Protein AF-0000000080245280 (afdb_homodimer)

Radius of gyration: 37.62 Å; Cα contacts (8 Å, |Δi|>4): 264; chains: 2; bounding box: 140×135×50 Å

pLDDT: mean 71.33, std 26.13, range [21.31, 98.56]

Foldseek 3Di:
DPPPPPPPPDPVVVVVVVVVCVVVCNVVVVVVLVVVVVVCVVVVVVPPCLAPPVLVVLCVDPVSLLVLLLVLQVCVLVVVPVVNVVSCVHSVHDHHDVVVSCVVVVHDPDSDRPVVRVVVVVVVVVPPPPPPPPPPPPVPPPPPPDPPDDPDDDPDDDDDD/DPPPCPPPPDPVVVVVVVVVCVVVCNVVVVVLQVVLVVLVVCLVPVPDQLEDPVLVVLCVDPVSLLVLLLVLQVCVLVVVPSVNSSSCSSSVHDHHPVVVSCVVVVHDPDSDRPVVRVVVVVVVVPPDPPPPPPPPPPVPPPPPPPDDDDPDDDPDDDPDD

InterPro domains:
  IPR018993 FGFR1 oncogene partner (FOP), N-terminal dimerisation domain [PF09398] (49-120)

Solvent-accessible surface area (backbone atoms only — not comparable to full-atom values): 19359 Å² total; per-residue (Å²): 130,84,71,68,78,69,69,85,57,52,62,68,56,47,49,53,47,50,51,47,35,49,72,69,43,48,51,61,50,50,48,53,49,47,53,51,47,51,53,33,41,72,69,62,42,73,74,54,68,44,51,45,70,52,44,54,59,34,57,71,35,72,64,38,38,49,43,53,39,43,49,52,49,37,31,59,68,39,62,37,58,69,27,43,56,22,36,39,39,52,66,64,61,73,84,71,57,62,70,58,52,20,60,70,66,73,52,69,92,63,92,60,40,65,55,50,52,52,49,49,51,55,52,54,67,68,50,62,76,73,68,74,71,74,73,75,77,75,77,73,81,74,75,77,72,79,74,72,76,81,83,72,71,88,76,81,78,77,89,82,136,130,85,67,76,71,69,70,84,58,52,67,67,57,48,51,51,48,51,50,41,32,50,72,49,35,39,51,38,33,50,48,20,43,49,52,32,50,51,49,56,62,44,47,78,36,84,83,46,78,48,68,48,72,56,44,52,57,34,57,71,35,71,65,38,38,49,43,53,39,43,49,51,49,38,31,59,68,34,60,38,59,52,29,42,57,31,34,39,63,36,67,64,60,73,84,70,58,62,70,60,52,20,59,68,66,73,52,69,92,62,92,59,40,64,55,50,52,53,49,50,52,54,52,55,66,66,51,63,77,72,69,76,72,76,73,76,75,75,79,74,80,74,77,78,76,76,82,76,82,79,84,68,83,80,80,78,74,92,64,72,130

Nearest PDB structures (foldseek):
  2d68-assembly1_A  TM=8.921E-01  e=6.694E-03  Homo sapiens
  2d68-assembly1_B  TM=8.998E-01  e=1.555E-02  Homo sapiens
  1uuj-assembly2_D  TM=5.260E-01  e=2.933E+00  Mus musculus
  2d68-assembly1_A  TM=8.956E-01  e=1.746E-02  Homo sapiens
  2d68-assembly1_B  TM=9.041E-01  e=3.069E-02  Homo sapiens

Secondary structure (DSSP, 8-state):
----------HHHHHHHHHHHHHTTHHHHHHHHHHHHHHHHHTT-----SS-HHHHHHHTSHHHHHHHHHHHHHHHHTT-HHHHHHHHHHH-PPPP-HHHHHHHTT---SSS-HHHHHHHHHHHHSS----------------------------------/----------HHHHHHHHHHHHHHTHHHHHHHHHHHHHHHHHHTSTT---S-HHHHHHHTSHHHHHHHHHHHHHHHHTT-HHHHHHHHHHHTPPPP-HHHHHHHTT---SSS-HHHHHHHHHHHHSS----------------------------------

Structure (mmCIF, N/CA/C/O backbone):
data_AF-0000000080245280-model_v1
#
loop_
_entity.id
_entity.type
_entity.pdbx_description
1 polymer 'FGFR1 oncogene partner (FOP) N-terminal dimerisation domain-containing protein'
#
loop_
_atom_site.group_PDB
_atom_site.id
_atom_site.type_symbol
_atom_site.label_atom_id
_atom_site.label_alt_id
_atom_site.label_comp_id
_atom_site.label_asym_id
_atom_site.label_entity_id
_atom_site.label_seq_id
_atom_site.pdbx_PDB_ins_code
_atom_site.Cartn_x
_atom_site.Cartn_y
_atom_site.Cartn_z
_atom_site.occupancy
_atom_site.B_iso_or_equiv
_atom_site.auth_seq_id
_atom_site.auth_comp_id
_atom_site.auth_asym_id
_atom_site.auth_atom_id
_atom_site.pdbx_PDB_model_num
ATOM 1 N N . MET A 1 1 ? 9.836 -32.375 8.203 1 24.14 1 MET A N 1
ATOM 2 C CA . MET A 1 1 ? 8.469 -32.594 7.734 1 24.14 1 MET A CA 1
ATOM 3 C C . MET A 1 1 ? 7.781 -31.25 7.473 1 24.14 1 MET A C 1
ATOM 5 O O . MET A 1 1 ? 7.309 -30.594 8.406 1 24.14 1 MET A O 1
ATOM 9 N N . SER A 1 2 ? 8.422 -30.344 6.762 1 31.03 2 SER A N 1
ATOM 10 C CA . SER A 1 2 ? 7.98 -29.031 6.328 1 31.03 2 SER A CA 1
ATOM 11 C C . SER A 1 2 ? 6.539 -29.062 5.832 1 31.03 2 SER A C 1
ATOM 13 O O . SER A 1 2 ? 6.262 -29.578 4.746 1 31.03 2 SER A O 1
ATOM 15 N N . GLU A 1 3 ? 5.648 -29.438 6.656 1 31.77 3 GLU A N 1
ATOM 16 C CA . GLU A 1 3 ? 4.195 -29.453 6.512 1 31.77 3 GLU A CA 1
ATOM 17 C C . GLU A 1 3 ? 3.697 -28.203 5.789 1 31.77 3 GLU A C 1
ATOM 19 O O . GLU A 1 3 ? 3.891 -27.094 6.266 1 31.77 3 GLU A O 1
ATOM 24 N N . SER A 1 4 ? 3.971 -28.078 4.5 1 35.12 4 SER A N 1
ATOM 25 C CA . SER A 1 4 ? 3.338 -27.125 3.582 1 35.12 4 SER A CA 1
ATOM 26 C C . SER A 1 4 ? 1.928 -26.781 4.043 1 35.12 4 SER A C 1
ATOM 28 O O . SER A 1 4 ? 1.08 -27.656 4.203 1 35.12 4 SER A O 1
ATOM 30 N N . LYS A 1 5 ? 1.74 -26.062 5.027 1 36.38 5 LYS A N 1
ATOM 31 C CA . LYS A 1 5 ? 0.389 -25.641 5.398 1 36.38 5 LYS A CA 1
ATOM 32 C C . LYS A 1 5 ? -0.551 -25.703 4.199 1 36.38 5 LYS A C 1
ATOM 34 O O . LYS A 1 5 ? -0.517 -24.828 3.334 1 36.38 5 LYS A O 1
ATOM 39 N N . GLU A 1 6 ? -0.768 -26.766 3.496 1 41.75 6 GLU A N 1
ATOM 40 C CA . GLU A 1 6 ? -1.915 -27.109 2.664 1 41.75 6 GLU A CA 1
ATOM 41 C C . GLU A 1 6 ? -3.162 -26.344 3.094 1 41.75 6 GLU A C 1
ATOM 43 O O . GLU A 1 6 ? -3.73 -26.625 4.152 1 41.75 6 GLU A O 1
ATOM 48 N N . SER A 1 7 ? -3.068 -25.062 3.045 1 47.94 7 SER A N 1
ATOM 49 C CA . SER A 1 7 ? -4.242 -24.266 3.367 1 47.94 7 SER A CA 1
ATOM 50 C C . SER A 1 7 ? -5.531 -25.016 3.062 1 47.94 7 SER A C 1
ATOM 52 O O . SER A 1 7 ? -5.617 -25.719 2.059 1 47.94 7 SER A O 1
ATOM 54 N N . GLN A 1 8 ? -6.164 -25.625 4.059 1 56.09 8 GLN A N 1
ATOM 55 C CA . GLN A 1 8 ? -7.512 -26.141 4.238 1 56.09 8 GLN A CA 1
ATOM 56 C C . GLN A 1 8 ? -8.516 -25.406 3.355 1 56.09 8 GLN A C 1
ATOM 58 O O . GLN A 1 8 ? -9.523 -24.906 3.846 1 56.09 8 GLN A O 1
ATOM 63 N N . VAL A 1 9 ? -7.953 -24.922 2.336 1 59.81 9 VAL A N 1
ATOM 64 C CA . VAL A 1 9 ? -8.906 -24.281 1.433 1 59.81 9 VAL A CA 1
ATOM 65 C C . VAL A 1 9 ? -9.805 -25.344 0.804 1 59.81 9 VAL A C 1
ATOM 67 O O . VAL A 1 9 ? -9.359 -26.453 0.5 1 59.81 9 VAL A O 1
ATOM 70 N N . ASP A 1 10 ? -11.086 -25.219 1.056 1 68.12 10 ASP A N 1
ATOM 71 C CA . ASP A 1 10 ? -12.078 -26.047 0.374 1 68.12 10 ASP A CA 1
ATOM 72 C C . ASP A 1 10 ? -11.672 -26.297 -1.076 1 68.12 10 ASP A C 1
ATOM 74 O O . ASP A 1 10 ? -11.453 -25.359 -1.84 1 68.12 10 ASP A O 1
ATOM 78 N N . PRO A 1 11 ? -11.375 -27.625 -1.215 1 75.81 11 PRO A N 1
ATOM 79 C CA . PRO A 1 11 ? -10.945 -27.984 -2.568 1 75.81 11 PRO A CA 1
ATOM 80 C C . PRO A 1 11 ? -11.844 -27.375 -3.65 1 75.81 11 PRO A C 1
ATOM 82 O O . PRO A 1 11 ? -11.359 -27.016 -4.727 1 75.81 11 PRO A O 1
ATOM 85 N N . GLU A 1 12 ? -13.125 -27.375 -3.367 1 74.31 12 GLU A N 1
ATOM 86 C CA . GLU A 1 12 ? -14.039 -26.781 -4.348 1 74.31 12 GLU A CA 1
ATOM 87 C C . GLU A 1 12 ? -13.734 -25.312 -4.57 1 74.31 12 GLU A C 1
ATOM 89 O O . GLU A 1 12 ? -13.742 -24.828 -5.707 1 74.31 12 GLU A O 1
ATOM 94 N N . LEU A 1 13 ? -13.477 -24.609 -3.518 1 73.25 13 LEU A N 1
ATOM 95 C CA . LEU A 1 13 ? -13.141 -23.203 -3.615 1 73.25 13 LEU A CA 1
ATOM 96 C C . LEU A 1 13 ? -11.82 -23 -4.352 1 73.25 13 LEU A C 1
ATOM 98 O O . LEU A 1 13 ? -11.703 -22.094 -5.176 1 73.25 13 LEU A O 1
ATOM 102 N N . LYS A 1 14 ? -10.992 -23.906 -4.074 1 75.25 14 LYS A N 1
ATOM 103 C CA . LYS A 1 14 ? -9.695 -23.844 -4.738 1 75.25 14 LYS A CA 1
ATOM 104 C C . LYS A 1 14 ? -9.836 -24 -6.246 1 75.25 14 LYS A C 1
ATOM 106 O O . LYS A 1 14 ? -9.219 -23.266 -7.02 1 75.25 14 LYS A O 1
ATOM 111 N N . GLU A 1 15 ? -10.57 -24.938 -6.57 1 78.56 15 GLU A N 1
ATOM 112 C CA . GLU A 1 15 ? -10.797 -25.188 -7.992 1 78.56 15 GLU A CA 1
ATOM 113 C C . GLU A 1 15 ? -11.477 -24 -8.656 1 78.56 15 GLU A C 1
ATOM 115 O O . GLU A 1 15 ? -11.133 -23.641 -9.781 1 78.56 15 GLU A O 1
ATOM 120 N N . MET A 1 16 ? -12.445 -23.453 -7.984 1 76.31 16 MET A N 1
ATOM 121 C CA . MET A 1 16 ? -13.141 -22.281 -8.516 1 76.31 16 MET A CA 1
ATOM 122 C C . MET A 1 16 ? -12.18 -21.125 -8.727 1 76.31 16 MET A C 1
ATOM 124 O O . MET A 1 16 ? -12.227 -20.453 -9.766 1 76.31 16 MET A O 1
ATOM 128 N N . VAL A 1 17 ? -11.352 -21.016 -7.812 1 77.81 17 VAL A N 1
ATOM 129 C CA . VAL A 1 17 ? -10.398 -19.922 -7.883 1 77.81 17 VAL A CA 1
ATOM 130 C C . VAL A 1 17 ? -9.398 -20.172 -9.016 1 77.81 17 VAL A C 1
ATOM 132 O O . VAL A 1 17 ? -9.117 -19.281 -9.812 1 77.81 17 VAL A O 1
ATOM 135 N N . MET A 1 18 ? -8.984 -21.391 -9.102 1 79.25 18 MET A N 1
ATOM 136 C CA . MET A 1 18 ? -8.031 -21.75 -10.141 1 79.25 18 MET A CA 1
ATOM 137 C C . MET A 1 18 ? -8.633 -21.578 -11.531 1 79.25 18 MET A C 1
ATOM 139 O O . MET A 1 18 ? -7.965 -21.094 -12.445 1 79.25 18 MET A O 1
ATOM 143 N N . ASN A 1 19 ? -9.805 -21.938 -11.609 1 79.06 19 ASN A N 1
ATOM 144 C CA . ASN A 1 19 ? -10.5 -21.781 -12.883 1 79.06 19 ASN A CA 1
ATOM 145 C C . ASN A 1 19 ? -10.688 -20.312 -13.242 1 79.06 19 ASN A C 1
ATOM 147 O O . ASN A 1 19 ? -10.531 -19.938 -14.398 1 79.06 19 ASN A O 1
ATOM 151 N N . ALA A 1 20 ? -10.984 -19.594 -12.234 1 74.81 20 ALA A N 1
ATOM 152 C CA . ALA A 1 20 ? -11.164 -18.172 -12.461 1 74.81 20 ALA A CA 1
ATOM 153 C C . ALA A 1 20 ? -9.852 -17.516 -12.883 1 74.81 20 ALA A C 1
ATOM 155 O O . ALA A 1 20 ? -9.82 -16.688 -13.805 1 74.81 20 ALA A O 1
ATOM 156 N N . LEU A 1 21 ? -8.812 -17.906 -12.297 1 79.5 21 LEU A N 1
ATOM 157 C CA . LEU A 1 21 ? -7.492 -17.344 -12.602 1 79.5 21 LEU A CA 1
ATOM 158 C C . LEU A 1 21 ? -7.027 -17.781 -13.984 1 79.5 21 LEU A C 1
ATOM 160 O O . LEU A 1 21 ? -6.426 -17 -14.719 1 79.5 21 LEU A O 1
ATOM 164 N N . ASP A 1 22 ? -7.32 -19.016 -14.25 1 79.38 22 ASP A N 1
ATOM 165 C CA . ASP A 1 22 ? -6.949 -19.547 -15.562 1 79.38 22 ASP A CA 1
ATOM 166 C C . ASP A 1 22 ? -7.711 -18.828 -16.672 1 79.38 22 ASP A C 1
ATOM 168 O O . ASP A 1 22 ? -7.129 -18.453 -17.703 1 79.38 22 ASP A O 1
ATOM 172 N N . LYS A 1 23 ? -8.906 -18.641 -16.453 1 77 23 LYS A N 1
ATOM 173 C CA . LYS A 1 23 ? -9.742 -17.969 -17.438 1 77 23 LYS A CA 1
ATOM 174 C C . LYS A 1 23 ? -9.297 -16.516 -17.625 1 77 23 LYS A C 1
ATOM 176 O O . LYS A 1 23 ? -9.367 -15.984 -18.734 1 77 23 LYS A O 1
ATOM 181 N N . ALA A 1 24 ? -8.844 -15.953 -16.578 1 69.94 24 ALA A N 1
ATOM 182 C CA . ALA A 1 24 ? -8.398 -14.562 -16.625 1 69.94 24 ALA A CA 1
ATOM 183 C C . ALA A 1 24 ? -7.004 -14.453 -17.234 1 69.94 24 ALA A C 1
ATOM 185 O O . ALA A 1 24 ? -6.516 -13.352 -17.484 1 69.94 24 ALA A O 1
ATOM 186 N N . GLY A 1 25 ? -6.363 -15.609 -17.5 1 75.62 25 GLY A N 1
ATOM 187 C CA . GLY A 1 25 ? -5.027 -15.617 -18.078 1 75.62 25 GLY A CA 1
ATOM 188 C C . GLY A 1 25 ? -3.943 -15.281 -17.062 1 75.62 25 GLY A C 1
ATOM 189 O O . GLY A 1 25 ? -2.783 -15.086 -17.438 1 75.62 25 GLY A O 1
ATOM 190 N N . ILE A 1 26 ? -4.285 -15.188 -15.844 1 74.88 26 ILE A N 1
ATOM 191 C CA . ILE A 1 26 ? -3.371 -14.781 -14.781 1 74.88 26 ILE A CA 1
ATOM 192 C C . ILE A 1 26 ? -2.338 -15.883 -14.547 1 74.88 26 ILE A C 1
ATOM 194 O O . ILE A 1 26 ? -1.147 -15.602 -14.391 1 74.88 26 ILE A O 1
ATOM 198 N N . LEU A 1 27 ? -2.781 -17.078 -14.586 1 77.94 27 LEU A N 1
ATOM 199 C CA . LEU A 1 27 ? -1.866 -18.188 -14.336 1 77.94 27 LEU A CA 1
ATOM 200 C C . LEU A 1 27 ? -0.807 -18.266 -15.43 1 77.94 27 LEU A C 1
ATOM 202 O O . LEU A 1 27 ? 0.371 -18.484 -15.141 1 77.94 27 LEU A O 1
ATOM 206 N N . ALA A 1 28 ? -1.261 -18.094 -16.641 1 74 28 ALA A N 1
ATOM 207 C CA . ALA A 1 28 ? -0.305 -18.109 -17.75 1 74 28 ALA A CA 1
ATOM 208 C C . ALA A 1 28 ? 0.716 -16.984 -17.609 1 74 28 ALA A C 1
ATOM 210 O O . ALA A 1 28 ? 1.91 -17.188 -17.844 1 74 28 ALA A O 1
ATOM 211 N N . SER A 1 29 ? 0.217 -15.844 -17.188 1 74.12 29 SER A N 1
ATOM 212 C CA . SER A 1 29 ? 1.089 -14.695 -16.984 1 74.12 29 SER A CA 1
ATOM 213 C C . SER A 1 29 ? 2.074 -14.938 -15.852 1 74.12 29 SER A C 1
ATOM 215 O O . SER A 1 29 ? 3.262 -14.625 -15.977 1 74.12 29 SER A O 1
ATOM 217 N N . LEU A 1 30 ? 1.603 -15.445 -14.82 1 76.44 30 LEU A N 1
ATOM 218 C CA . LEU A 1 30 ? 2.457 -15.734 -13.672 1 76.44 30 LEU A CA 1
ATOM 219 C C . LEU A 1 30 ? 3.51 -16.781 -14.023 1 76.44 30 LEU A C 1
ATOM 221 O O . LEU A 1 30 ? 4.66 -16.672 -13.594 1 76.44 30 LEU A O 1
ATOM 225 N N . ARG A 1 31 ? 3.113 -17.734 -14.773 1 75.06 31 ARG A N 1
ATOM 226 C CA . ARG A 1 31 ? 4.055 -18.75 -15.242 1 75.06 31 ARG A CA 1
ATOM 227 C C . ARG A 1 31 ? 5.152 -18.125 -16.094 1 75.06 31 ARG A C 1
ATOM 229 O O . ARG A 1 31 ? 6.328 -18.469 -15.945 1 75.06 31 ARG A O 1
ATOM 236 N N . ALA A 1 32 ? 4.77 -17.328 -17.031 1 72.38 32 ALA A N 1
ATOM 237 C CA . ALA A 1 32 ? 5.738 -16.641 -17.875 1 72.38 32 ALA A CA 1
ATOM 238 C C . ALA A 1 32 ? 6.699 -15.797 -17.047 1 72.38 32 ALA A C 1
ATOM 240 O O . ALA A 1 32 ? 7.906 -15.789 -17.297 1 72.38 32 ALA A O 1
ATOM 241 N N . GLN A 1 33 ? 6.168 -15.133 -16.047 1 73.44 33 GLN A N 1
ATOM 242 C CA . GLN A 1 33 ? 6.984 -14.305 -15.156 1 73.44 33 GLN A CA 1
ATOM 243 C C . GLN A 1 33 ? 7.957 -15.164 -14.352 1 73.44 33 GLN A C 1
ATOM 245 O O . GLN A 1 33 ? 9.117 -14.797 -14.18 1 73.44 33 GLN A O 1
ATOM 250 N N . LEU A 1 34 ? 7.469 -16.219 -13.883 1 75.06 34 LEU A N 1
ATOM 251 C CA . LEU A 1 34 ? 8.305 -17.156 -13.133 1 75.06 34 LEU A CA 1
ATOM 252 C C . LEU A 1 34 ? 9.438 -17.688 -13.992 1 75.06 34 LEU A C 1
ATOM 254 O O . LEU A 1 34 ? 10.594 -17.734 -13.555 1 75.06 34 LEU A O 1
ATOM 258 N N . ARG A 1 35 ? 9.102 -18.125 -15.188 1 73.62 35 ARG A N 1
ATOM 259 C CA . ARG A 1 35 ? 10.117 -18.594 -16.125 1 73.62 35 ARG A CA 1
ATOM 260 C C . ARG A 1 35 ? 11.164 -17.516 -16.391 1 73.62 35 ARG A C 1
ATOM 262 O O . ARG A 1 35 ? 12.367 -17.797 -16.344 1 73.62 35 ARG A O 1
ATOM 269 N N . ALA A 1 36 ? 10.703 -16.344 -16.609 1 71.56 36 ALA A N 1
ATOM 270 C CA . ALA A 1 36 ? 11.617 -15.227 -16.859 1 71.56 36 ALA A CA 1
ATOM 271 C C . ALA A 1 36 ? 12.508 -14.977 -15.641 1 71.56 36 ALA A C 1
ATOM 273 O O . ALA A 1 36 ? 13.719 -14.805 -15.781 1 71.56 36 ALA A O 1
ATOM 274 N N . ALA A 1 37 ? 11.844 -14.969 -14.461 1 72.44 37 ALA A N 1
ATOM 275 C CA . ALA A 1 37 ? 12.578 -14.711 -13.219 1 72.44 37 ALA A CA 1
ATOM 276 C C . ALA A 1 37 ? 13.602 -15.805 -12.953 1 72.44 37 ALA A C 1
ATOM 278 O O . ALA A 1 37 ? 14.719 -15.523 -12.5 1 72.44 37 ALA A O 1
ATOM 279 N N . THR A 1 38 ? 13.203 -17.047 -13.172 1 75.88 38 THR A N 1
ATOM 280 C CA . THR A 1 38 ? 14.109 -18.172 -13.008 1 75.88 38 THR A CA 1
ATOM 281 C C . THR A 1 38 ? 15.312 -18.031 -13.945 1 75.88 38 THR A C 1
ATOM 283 O O . THR A 1 38 ? 16.453 -18.25 -13.531 1 75.88 38 THR A O 1
ATOM 286 N N . PHE A 1 39 ? 15.039 -17.766 -15.141 1 73.88 39 PHE A N 1
ATOM 287 C CA . PHE A 1 39 ? 16.094 -17.578 -16.125 1 73.88 39 PHE A CA 1
ATOM 288 C C . PHE A 1 39 ? 17.047 -16.469 -15.688 1 73.88 39 PHE A C 1
ATOM 290 O O . PHE A 1 39 ? 18.266 -16.641 -15.734 1 73.88 39 PHE A O 1
ATOM 297 N N . LEU A 1 40 ? 16.516 -15.344 -15.234 1 70.88 40 LEU A N 1
ATOM 298 C CA . LEU A 1 40 ? 17.328 -14.195 -14.836 1 70.88 40 LEU A CA 1
ATOM 299 C C . LEU A 1 40 ? 18.125 -14.516 -13.578 1 70.88 40 LEU A C 1
ATOM 301 O O . LEU A 1 40 ? 19.297 -14.133 -13.469 1 70.88 40 LEU A O 1
ATOM 305 N N . ALA A 1 41 ? 17.5 -15.109 -12.578 1 69.88 41 ALA A N 1
ATOM 306 C CA . ALA A 1 41 ? 18.172 -15.5 -11.344 1 69.88 41 ALA A CA 1
ATOM 307 C C . ALA A 1 41 ? 19.344 -16.438 -11.633 1 69.88 41 ALA A C 1
ATOM 309 O O . ALA A 1 41 ? 20.391 -16.328 -11.016 1 69.88 41 ALA A O 1
ATOM 310 N N . LEU A 1 42 ? 19.062 -17.297 -12.492 1 71.88 42 LEU A N 1
ATOM 311 C CA . LEU A 1 42 ? 20.078 -18.281 -12.844 1 71.88 42 LEU A CA 1
ATOM 312 C C . LEU A 1 42 ? 21.219 -17.625 -13.617 1 71.88 42 LEU A C 1
ATOM 314 O O . LEU A 1 42 ? 22.375 -18.062 -13.516 1 71.88 42 LEU A O 1
ATOM 318 N N . GLU A 1 43 ? 20.859 -16.672 -14.328 1 70.25 43 GLU A N 1
ATOM 319 C CA . GLU A 1 43 ? 21.875 -15.969 -15.102 1 70.25 43 GLU A CA 1
ATOM 320 C C . GLU A 1 43 ? 22.609 -14.945 -14.242 1 70.25 43 GLU A C 1
ATOM 322 O O . GLU A 1 43 ? 23.594 -14.344 -14.68 1 70.25 43 GLU A O 1
ATOM 327 N N . GLY A 1 44 ? 22.156 -14.891 -12.938 1 60.75 44 GLY A N 1
ATOM 328 C CA . GLY A 1 44 ? 22.781 -13.953 -12.023 1 60.75 44 GLY A CA 1
ATOM 329 C C . GLY A 1 44 ? 22.344 -12.516 -12.242 1 60.75 44 GLY A C 1
ATOM 330 O O . GLY A 1 44 ? 23.062 -11.578 -11.891 1 60.75 44 GLY A O 1
ATOM 331 N N . HIS A 1 45 ? 21.328 -12.477 -13.102 1 55.97 45 HIS A N 1
ATOM 332 C CA . HIS A 1 45 ? 20.875 -11.109 -13.336 1 55.97 45 HIS A CA 1
ATOM 333 C C . HIS A 1 45 ? 20.109 -10.562 -12.133 1 55.97 45 HIS A C 1
ATOM 335 O O . HIS A 1 45 ? 19.219 -11.227 -11.594 1 55.97 45 HIS A O 1
ATOM 341 N N . GLU A 1 46 ? 20.734 -10.016 -11.297 1 52.31 46 GLU A N 1
ATOM 342 C CA . GLU A 1 46 ? 20.266 -9.43 -10.047 1 52.31 46 GLU A CA 1
ATOM 343 C C . GLU A 1 46 ? 19.047 -8.539 -10.289 1 52.31 46 GLU A C 1
ATOM 345 O O . GLU A 1 46 ? 18.312 -8.219 -9.352 1 52.31 46 GLU A O 1
ATOM 350 N N . LYS A 1 47 ? 18.922 -8.062 -11.609 1 51.38 47 LYS A N 1
ATOM 351 C CA . LYS A 1 47 ? 18 -6.938 -11.695 1 51.38 47 LYS A CA 1
ATOM 352 C C . LYS A 1 47 ? 16.562 -7.418 -11.836 1 51.38 47 LYS A C 1
ATOM 354 O O . LYS A 1 47 ? 16.016 -7.449 -12.945 1 51.38 47 LYS A O 1
ATOM 359 N N . PHE A 1 48 ? 16.266 -8.656 -11.523 1 50.38 48 PHE A N 1
ATOM 360 C CA . PHE A 1 48 ? 14.82 -8.82 -11.578 1 50.38 48 PHE A CA 1
ATOM 361 C C . PHE A 1 48 ? 14.125 -7.762 -10.734 1 50.38 48 PHE A C 1
ATOM 363 O O . PHE A 1 48 ? 14.336 -7.695 -9.516 1 50.38 48 PHE A O 1
ATOM 370 N N . PRO A 1 49 ? 13.727 -6.695 -11.305 1 51.94 49 PRO A N 1
ATOM 371 C CA . PRO A 1 49 ? 13.18 -5.59 -10.516 1 51.94 49 PRO A CA 1
ATOM 372 C C . PRO A 1 49 ? 11.945 -5.992 -9.711 1 51.94 49 PRO A C 1
ATOM 374 O O . PRO A 1 49 ? 10.812 -5.789 -10.164 1 51.94 49 PRO A O 1
ATOM 377 N N . ALA A 1 50 ? 12 -7.156 -8.867 1 54.44 50 ALA A N 1
ATOM 378 C CA . ALA A 1 50 ? 10.812 -7.508 -8.094 1 54.44 50 ALA A CA 1
ATOM 379 C C . ALA A 1 50 ? 10.242 -6.285 -7.383 1 54.44 50 ALA A C 1
ATOM 381 O O . ALA A 1 50 ? 9.023 -6.176 -7.211 1 54.44 50 ALA A O 1
ATOM 382 N N . PHE A 1 51 ? 11.102 -5.395 -7.008 1 63 51 PHE A N 1
ATOM 383 C CA . PHE A 1 51 ? 10.719 -4.152 -6.348 1 63 51 PHE A CA 1
ATOM 384 C C . PHE A 1 51 ? 10.984 -2.953 -7.246 1 63 51 PHE A C 1
ATOM 386 O O . PHE A 1 51 ? 12.078 -2.818 -7.801 1 63 51 PHE A O 1
ATOM 393 N N . GLY A 1 52 ? 9.859 -2.438 -7.672 1 69.38 52 GLY A N 1
ATOM 394 C CA . GLY A 1 52 ? 9.992 -1.293 -8.555 1 69.38 52 GLY A CA 1
ATOM 395 C C . GLY A 1 52 ? 11.023 -0.287 -8.086 1 69.38 52 GLY A C 1
ATOM 396 O O . GLY A 1 52 ? 11.266 -0.156 -6.887 1 69.38 52 GLY A O 1
ATOM 397 N N . PRO A 1 53 ? 11.75 0.197 -8.883 1 78.75 53 PRO A N 1
ATOM 398 C CA . PRO A 1 53 ? 12.797 1.166 -8.555 1 78.75 53 PRO A CA 1
ATOM 399 C C . PRO A 1 53 ? 12.297 2.301 -7.668 1 78.75 53 PRO A C 1
ATOM 401 O O . PRO A 1 53 ? 13.023 2.783 -6.801 1 78.75 53 PRO A O 1
ATOM 404 N N . ARG A 1 54 ? 11.094 2.688 -7.758 1 87.88 54 ARG A N 1
ATOM 405 C CA . ARG A 1 54 ? 10.578 3.836 -7.023 1 87.88 54 ARG A CA 1
ATOM 406 C C . ARG A 1 54 ? 10.414 3.51 -5.543 1 87.88 54 ARG A C 1
ATOM 408 O O . ARG A 1 54 ? 10.844 4.281 -4.68 1 87.88 54 ARG A O 1
ATOM 415 N N . ILE A 1 55 ? 9.844 2.359 -5.312 1 88.06 55 ILE A N 1
ATOM 416 C CA . ILE A 1 55 ? 9.617 1.977 -3.924 1 88.06 55 ILE A CA 1
ATOM 417 C C . ILE A 1 55 ? 10.953 1.771 -3.219 1 88.06 55 ILE A C 1
ATOM 419 O O . ILE A 1 55 ? 11.094 2.078 -2.031 1 88.06 55 ILE A O 1
ATOM 423 N N . LYS A 1 56 ? 11.906 1.237 -3.934 1 87 56 LYS A N 1
ATOM 424 C CA . LYS A 1 56 ? 13.234 1.054 -3.361 1 87 56 LYS A CA 1
ATOM 425 C C . LYS A 1 56 ? 13.852 2.393 -2.967 1 87 56 LYS A C 1
ATOM 427 O O . LYS A 1 56 ? 14.422 2.523 -1.881 1 87 56 LYS A O 1
ATOM 432 N N . SER A 1 57 ? 13.781 3.346 -3.85 1 91.56 57 SER A N 1
ATOM 433 C CA . SER A 1 57 ? 14.336 4.672 -3.594 1 91.56 57 SER A CA 1
ATOM 434 C C . SER A 1 57 ? 13.648 5.332 -2.398 1 91.56 57 SER A C 1
ATOM 436 O O . SER A 1 57 ? 14.312 5.953 -1.565 1 91.56 57 SER A O 1
ATOM 438 N N . VAL A 1 58 ? 12.367 5.195 -2.281 1 92.38 58 VAL A N 1
ATOM 439 C CA . VAL A 1 58 ? 11.586 5.797 -1.204 1 92.38 58 VAL A CA 1
ATOM 440 C C . VAL A 1 58 ? 11.922 5.109 0.118 1 92.38 58 VAL A C 1
ATOM 442 O O . VAL A 1 58 ? 12.062 5.773 1.149 1 92.38 58 VAL A O 1
ATOM 445 N N . ALA A 1 59 ? 12.07 3.842 0.074 1 91.81 59 ALA A N 1
ATOM 446 C CA . ALA A 1 59 ? 12.328 3.057 1.279 1 91.81 59 ALA A CA 1
ATOM 447 C C . ALA A 1 59 ? 13.711 3.354 1.839 1 91.81 59 ALA A C 1
ATOM 449 O O . ALA A 1 59 ? 13.992 3.059 3.004 1 91.81 59 ALA A O 1
ATOM 450 N N . GLU A 1 60 ? 14.555 3.918 1.003 1 93.25 60 GLU A N 1
ATOM 451 C CA . GLU A 1 60 ? 15.914 4.227 1.422 1 93.25 60 GLU A CA 1
ATOM 452 C C . GLU A 1 60 ? 15.969 5.531 2.213 1 93.25 60 GLU A C 1
ATOM 454 O O . GLU A 1 60 ? 16.953 5.812 2.893 1 93.25 60 GLU A O 1
ATOM 459 N N . THR A 1 61 ? 15.016 6.355 2.178 1 95.38 61 THR A N 1
ATOM 460 C CA . THR A 1 61 ? 14.969 7.617 2.908 1 95.38 61 THR A CA 1
ATOM 461 C C . THR A 1 61 ? 14.125 7.477 4.176 1 95.38 61 THR A C 1
ATOM 463 O O . THR A 1 61 ? 13.188 6.676 4.219 1 95.38 61 THR A O 1
ATOM 466 N N . GLU A 1 62 ? 14.461 8.242 5.172 1 95.44 62 GLU A N 1
ATOM 467 C CA . GLU A 1 62 ? 13.711 8.203 6.426 1 95.44 62 GLU A CA 1
ATOM 468 C C . GLU A 1 62 ? 12.258 8.617 6.211 1 95.44 62 GLU A C 1
ATOM 470 O O . GLU A 1 62 ? 11.336 7.941 6.676 1 95.44 62 GLU A O 1
ATOM 475 N N . ASN A 1 63 ? 12.062 9.734 5.52 1 97.25 63 ASN A N 1
ATOM 476 C CA . ASN A 1 63 ? 10.711 10.227 5.293 1 97.25 63 ASN A CA 1
ATOM 477 C C . ASN A 1 63 ? 9.914 9.289 4.395 1 97.25 63 ASN A C 1
ATOM 479 O O . ASN A 1 63 ? 8.695 9.148 4.551 1 97.25 63 ASN A O 1
ATOM 483 N N . GLY A 1 64 ? 10.586 8.719 3.477 1 97.06 64 GLY A N 1
ATOM 484 C CA . GLY A 1 64 ? 9.945 7.703 2.658 1 97.06 64 GLY A CA 1
ATOM 485 C C . GLY A 1 64 ? 9.484 6.5 3.459 1 97.06 64 GLY A C 1
ATOM 486 O O . GLY A 1 64 ? 8.391 5.984 3.23 1 97.06 64 GLY A O 1
ATOM 487 N N . ARG A 1 65 ? 10.305 6.043 4.391 1 96.69 65 ARG A N 1
ATOM 488 C CA . ARG A 1 65 ? 9.938 4.938 5.266 1 96.69 65 ARG A CA 1
ATOM 489 C C . ARG A 1 65 ? 8.719 5.293 6.121 1 96.69 65 ARG A C 1
ATOM 491 O O . ARG A 1 65 ? 7.855 4.445 6.359 1 96.69 65 ARG A O 1
ATOM 498 N N . LEU A 1 66 ? 8.695 6.48 6.57 1 97.31 66 LEU A N 1
ATOM 499 C CA . LEU A 1 66 ? 7.547 6.945 7.344 1 97.31 66 LEU A CA 1
ATOM 500 C C . LEU A 1 66 ? 6.27 6.871 6.512 1 97.31 66 LEU A C 1
ATOM 502 O O . LEU A 1 66 ? 5.211 6.504 7.027 1 97.31 66 LEU A O 1
ATOM 506 N N . CYS A 1 67 ? 6.344 7.277 5.238 1 98.31 67 CYS A N 1
ATOM 507 C CA . CYS A 1 67 ? 5.188 7.172 4.355 1 98.31 67 CYS A CA 1
ATOM 508 C C . CYS A 1 67 ? 4.695 5.73 4.27 1 98.31 67 CYS A C 1
ATOM 510 O O . CYS A 1 67 ? 3.492 5.48 4.344 1 98.31 67 CYS A O 1
ATOM 512 N N . LEU A 1 68 ? 5.617 4.812 4.129 1 97.69 68 LEU A N 1
ATOM 513 C CA . LEU A 1 68 ? 5.262 3.4 4.047 1 97.69 68 LEU A CA 1
ATOM 514 C C . LEU A 1 68 ? 4.59 2.934 5.332 1 97.69 68 LEU A C 1
ATOM 516 O O . LEU A 1 68 ? 3.611 2.186 5.289 1 97.69 68 LEU A O 1
ATOM 520 N N . GLU A 1 69 ? 5.102 3.373 6.422 1 97.75 69 GLU A N 1
ATOM 521 C CA . GLU A 1 69 ? 4.527 3.01 7.715 1 97.75 69 GLU A CA 1
ATOM 522 C C . GLU A 1 69 ? 3.133 3.602 7.887 1 97.75 69 GLU A C 1
ATOM 524 O O . GLU A 1 69 ? 2.242 2.955 8.445 1 97.75 69 GLU A O 1
ATOM 529 N N . LEU A 1 70 ? 2.953 4.812 7.434 1 98.38 70 LEU A N 1
ATOM 530 C CA . LEU A 1 70 ? 1.649 5.465 7.5 1 98.38 70 LEU A CA 1
ATOM 531 C C . LEU A 1 70 ? 0.614 4.691 6.691 1 98.38 70 LEU A C 1
ATOM 533 O O . LEU A 1 70 ? -0.508 4.477 7.152 1 98.38 70 LEU A O 1
ATOM 537 N N . VAL A 1 71 ? 0.935 4.312 5.473 1 98.5 71 VAL A N 1
ATOM 538 C CA . VAL A 1 71 ? 0.033 3.553 4.613 1 98.5 71 VAL A CA 1
ATOM 539 C C . VAL A 1 71 ? -0.288 2.207 5.262 1 98.5 71 VAL A C 1
ATOM 541 O O . VAL A 1 71 ? -1.452 1.812 5.34 1 98.5 71 VAL A O 1
ATOM 544 N N . GLN A 1 72 ? 0.748 1.565 5.746 1 97.62 72 GLN A N 1
ATOM 545 C CA . GLN A 1 72 ? 0.566 0.274 6.398 1 97.62 72 GLN A CA 1
ATOM 546 C C . GLN A 1 72 ? -0.392 0.388 7.582 1 97.62 72 GLN A C 1
ATOM 548 O O . GLN A 1 72 ? -1.322 -0.411 7.711 1 97.62 72 GLN A O 1
ATOM 553 N N . GLU A 1 73 ? -0.134 1.301 8.438 1 97.69 73 GLU A N 1
ATOM 554 C CA . GLU A 1 73 ? -0.957 1.513 9.625 1 97.69 73 GLU A CA 1
ATOM 555 C C . GLU A 1 73 ? -2.402 1.825 9.242 1 97.69 73 GLU A C 1
ATOM 557 O O . GLU A 1 73 ? -3.336 1.354 9.898 1 97.69 73 GLU A O 1
ATOM 562 N N . PHE A 1 74 ? -2.598 2.605 8.25 1 97.94 74 PHE A N 1
ATOM 563 C CA . PHE A 1 74 ? -3.928 2.967 7.773 1 97.94 74 PHE A CA 1
ATOM 564 C C . PHE A 1 74 ? -4.676 1.736 7.273 1 97.94 74 PHE A C 1
ATOM 566 O O . PHE A 1 74 ? -5.848 1.541 7.602 1 97.94 74 PHE A O 1
ATOM 573 N N . LEU A 1 75 ? -4.02 0.936 6.469 1 96.56 75 LEU A N 1
ATOM 574 C CA . LEU A 1 75 ? -4.633 -0.277 5.934 1 96.56 75 LEU A CA 1
ATOM 575 C C . LEU A 1 75 ? -5.082 -1.197 7.062 1 96.56 75 LEU A C 1
ATOM 577 O O . LEU A 1 75 ? -6.184 -1.75 7.016 1 96.56 75 LEU A O 1
ATOM 581 N N . VAL A 1 76 ? -4.227 -1.295 8.078 1 94.62 76 VAL A N 1
ATOM 582 C CA . VAL A 1 76 ? -4.547 -2.135 9.227 1 94.62 76 VAL A CA 1
ATOM 583 C C . VAL A 1 76 ? -5.73 -1.543 9.984 1 94.62 76 VAL A C 1
ATOM 585 O O . VAL A 1 76 ? -6.672 -2.26 10.336 1 94.62 76 VAL A O 1
ATOM 588 N N . SER A 1 77 ? -5.672 -0.277 10.18 1 95.62 77 SER A N 1
ATOM 589 C CA . SER A 1 77 ? -6.723 0.41 10.922 1 95.62 77 SER A CA 1
ATOM 590 C C . SER A 1 77 ? -8.07 0.303 10.211 1 95.62 77 SER A C 1
ATOM 592 O O . SER A 1 77 ? -9.117 0.231 10.859 1 95.62 77 SER A O 1
ATOM 594 N N . MET A 1 78 ? -8.062 0.285 8.945 1 94.81 78 MET A N 1
ATOM 595 C CA . MET A 1 78 ? -9.281 0.204 8.141 1 94.81 78 MET A CA 1
ATOM 596 C C . MET A 1 78 ? -9.688 -1.248 7.91 1 94.81 78 MET A C 1
ATOM 598 O O . MET A 1 78 ? -10.703 -1.52 7.266 1 94.81 78 MET A O 1
ATOM 602 N N . GLU A 1 79 ? -8.906 -2.123 8.359 1 92.19 79 GLU A N 1
ATOM 603 C CA . GLU A 1 79 ? -9.148 -3.557 8.234 1 92.19 79 GLU A CA 1
ATOM 604 C C . GLU A 1 79 ? -9.211 -3.979 6.766 1 92.19 79 GLU A C 1
ATOM 606 O O . GLU A 1 79 ? -10.047 -4.797 6.383 1 92.19 79 GLU A O 1
ATOM 611 N N . LEU A 1 80 ? -8.445 -3.305 5.961 1 91.81 80 LEU A N 1
ATOM 612 C CA . LEU A 1 80 ? -8.273 -3.703 4.566 1 91.81 80 LEU A CA 1
ATOM 613 C C . LEU A 1 80 ? -7.258 -4.836 4.445 1 91.81 80 LEU A C 1
ATOM 615 O O . LEU A 1 80 ? -6.188 -4.656 3.867 1 91.81 80 LEU A O 1
ATOM 619 N N . GLU A 1 81 ? -7.613 -5.98 4.82 1 88 81 GLU A N 1
ATOM 620 C CA . GLU A 1 81 ? -6.719 -7.109 5.062 1 88 81 GLU A CA 1
ATOM 621 C C . GLU A 1 81 ? -6.105 -7.613 3.76 1 88 81 GLU A C 1
ATOM 623 O O . GLU A 1 81 ? -4.934 -7.992 3.727 1 88 81 GLU A O 1
ATOM 628 N N . GLN A 1 82 ? -6.891 -7.695 2.725 1 84.5 82 GLN A N 1
ATOM 629 C CA . GLN A 1 82 ? -6.363 -8.203 1.465 1 84.5 82 GLN A CA 1
ATOM 630 C C . GLN A 1 82 ? -5.34 -7.242 0.867 1 84.5 82 GLN A C 1
ATOM 632 O O . GLN A 1 82 ? -4.293 -7.668 0.382 1 84.5 82 GLN A O 1
ATOM 637 N N . THR A 1 83 ? -5.711 -5.957 0.913 1 90.81 83 THR A N 1
ATOM 638 C CA . THR A 1 83 ? -4.773 -4.945 0.443 1 90.81 83 THR A CA 1
ATOM 639 C C . THR A 1 83 ? -3.488 -4.977 1.266 1 90.81 83 THR A C 1
ATOM 641 O O . THR A 1 83 ? -2.389 -4.922 0.711 1 90.81 83 THR A O 1
ATOM 644 N N . TYR A 1 84 ? -3.641 -5.133 2.602 1 91.81 84 TYR A N 1
ATOM 645 C CA . TYR A 1 84 ? -2.486 -5.16 3.492 1 91.81 84 TYR A CA 1
ATOM 646 C C . TYR A 1 84 ? -1.573 -6.336 3.162 1 91.81 84 TYR A C 1
ATOM 648 O O . TYR A 1 84 ? -0.349 -6.191 3.135 1 91.81 84 TYR A O 1
ATOM 656 N N . SER A 1 85 ? -2.109 -7.465 2.922 1 86.25 85 SER A N 1
ATOM 657 C CA . SER A 1 85 ? -1.339 -8.664 2.623 1 86.25 85 SER A CA 1
ATOM 658 C C . SER A 1 85 ? -0.511 -8.492 1.354 1 86.25 85 SER A C 1
ATOM 660 O O . SER A 1 85 ? 0.654 -8.891 1.308 1 86.25 85 SER A O 1
ATOM 662 N N . VAL A 1 86 ? -1.071 -7.926 0.305 1 88.5 86 VAL A N 1
ATOM 663 C CA . VAL A 1 86 ? -0.379 -7.703 -0.96 1 88.5 86 VAL A CA 1
ATOM 664 C C . VAL A 1 86 ? 0.661 -6.598 -0.794 1 88.5 86 VAL A C 1
ATOM 666 O O . VAL A 1 86 ? 1.768 -6.691 -1.33 1 88.5 86 VAL A O 1
ATOM 669 N N . PHE A 1 87 ? 0.324 -5.555 -0.056 1 90.75 87 PHE A N 1
ATOM 670 C CA . PHE A 1 87 ? 1.227 -4.434 0.184 1 90.75 87 PHE A CA 1
ATOM 671 C C . PHE A 1 87 ? 2.51 -4.91 0.855 1 90.75 87 PHE A C 1
ATOM 673 O O . PHE A 1 87 ? 3.607 -4.504 0.464 1 90.75 87 PHE A O 1
ATOM 680 N N . LYS A 1 88 ? 2.369 -5.707 1.852 1 88 88 LYS A N 1
ATOM 681 C CA . LYS A 1 88 ? 3.529 -6.234 2.564 1 88 88 LYS A CA 1
ATOM 682 C C . LYS A 1 88 ? 4.469 -6.973 1.616 1 88 88 LYS A C 1
ATOM 684 O O . LYS A 1 88 ? 5.691 -6.844 1.722 1 88 88 LYS A O 1
ATOM 689 N N . ALA A 1 89 ? 3.928 -7.715 0.772 1 82.06 89 ALA A N 1
ATOM 690 C CA . ALA A 1 89 ? 4.707 -8.523 -0.164 1 82.06 89 ALA A CA 1
ATOM 691 C C . ALA A 1 89 ? 5.371 -7.645 -1.221 1 82.06 89 ALA A C 1
ATOM 693 O O . ALA A 1 89 ? 6.527 -7.875 -1.589 1 82.06 89 ALA A O 1
ATOM 694 N N . GLU A 1 90 ? 4.602 -6.66 -1.687 1 85.06 90 GLU A N 1
ATOM 695 C CA . GLU A 1 90 ? 5.078 -5.836 -2.791 1 85.06 90 GLU A CA 1
ATOM 696 C C . GLU A 1 90 ? 6.062 -4.777 -2.305 1 85.06 90 GLU A C 1
ATOM 698 O O . GLU A 1 90 ? 7 -4.418 -3.02 1 85.06 90 GLU A O 1
ATOM 703 N N . ALA A 1 91 ? 5.797 -4.258 -1.161 1 87.12 91 ALA A N 1
ATOM 704 C CA . ALA A 1 91 ? 6.609 -3.154 -0.659 1 87.12 91 ALA A CA 1
ATOM 705 C C . ALA A 1 91 ? 7.684 -3.658 0.299 1 87.12 91 ALA A C 1
ATOM 707 O O . ALA A 1 91 ? 8.625 -2.93 0.621 1 87.12 91 ALA A O 1
ATOM 708 N N . LYS A 1 92 ? 7.613 -4.918 0.746 1 83.38 92 LYS A N 1
ATOM 709 C CA . LYS A 1 92 ? 8.578 -5.539 1.65 1 83.38 92 LYS A CA 1
ATOM 710 C C . LYS A 1 92 ? 8.797 -4.684 2.896 1 83.38 92 LYS A C 1
ATOM 712 O O . LYS A 1 92 ? 9.93 -4.391 3.264 1 83.38 92 LYS A O 1
ATOM 717 N N . THR A 1 93 ? 7.676 -4.285 3.438 1 83.88 93 THR A N 1
ATOM 718 C CA . THR A 1 93 ? 7.742 -3.371 4.57 1 83.88 93 THR A CA 1
ATOM 719 C C . THR A 1 93 ? 7.949 -4.137 5.875 1 83.88 93 THR A C 1
ATOM 721 O O . THR A 1 93 ? 7.625 -5.324 5.961 1 83.88 93 THR A O 1
ATOM 724 N N . GLU A 1 94 ? 8.578 -3.479 6.758 1 87.94 94 GLU A N 1
ATOM 725 C CA . GLU A 1 94 ? 8.703 -3.977 8.125 1 87.94 94 GLU A CA 1
ATOM 726 C C . GLU A 1 94 ? 7.5 -3.559 8.969 1 87.94 94 GLU A C 1
ATOM 728 O O . GLU A 1 94 ? 6.754 -2.652 8.594 1 87.94 94 GLU A O 1
ATOM 733 N N . PRO A 1 95 ? 7.297 -4.289 10.117 1 91.5 95 PRO A N 1
ATOM 734 C CA . PRO A 1 95 ? 6.188 -3.891 10.992 1 91.5 95 PRO A CA 1
ATOM 735 C C . PRO A 1 95 ? 6.289 -2.438 11.445 1 91.5 95 PRO A C 1
ATOM 737 O O . PRO A 1 95 ? 7.387 -1.944 11.711 1 91.5 95 PRO A O 1
ATOM 740 N N . VAL A 1 96 ? 5.168 -1.898 11.609 1 95.38 96 VAL A N 1
ATOM 741 C CA . VAL A 1 96 ? 5.102 -0.489 11.984 1 95.38 96 VAL A CA 1
ATOM 742 C C . VAL A 1 96 ? 5.438 -0.329 13.461 1 95.38 96 VAL A C 1
ATOM 744 O O . VAL A 1 96 ? 4.945 -1.085 14.305 1 95.38 96 VAL A O 1
ATOM 747 N N . ASN A 1 97 ? 6.348 0.539 13.742 1 95.19 97 ASN A N 1
ATOM 748 C CA . ASN A 1 97 ? 6.562 1.002 15.109 1 95.19 97 ASN A CA 1
ATOM 749 C C . ASN A 1 97 ? 5.73 2.244 15.414 1 95.19 97 ASN A C 1
ATOM 751 O O . ASN A 1 97 ? 6.203 3.369 15.242 1 95.19 97 ASN A O 1
ATOM 755 N N . ARG A 1 98 ? 4.555 2.053 15.977 1 96.62 98 ARG A N 1
ATOM 756 C CA . ARG A 1 98 ? 3.568 3.121 16.109 1 96.62 98 ARG A CA 1
ATOM 757 C C . ARG A 1 98 ? 4.09 4.238 17.016 1 96.62 98 ARG A C 1
ATOM 759 O O . ARG A 1 98 ? 3.998 5.418 16.656 1 96.62 98 ARG A O 1
ATOM 766 N N . PRO A 1 99 ? 4.637 3.939 18.203 1 97.25 99 PRO A N 1
ATOM 767 C CA . PRO A 1 99 ? 5.141 5.008 19.078 1 97.25 99 PRO A CA 1
ATOM 768 C C . PRO A 1 99 ? 6.219 5.855 18.406 1 97.25 99 PRO A C 1
ATOM 770 O O . PRO A 1 99 ? 6.238 7.078 18.562 1 97.25 99 PRO A O 1
ATOM 773 N N . GLU A 1 100 ? 7.074 5.262 17.688 1 97.38 100 GLU A N 1
ATOM 774 C CA . GLU A 1 100 ? 8.148 5.984 17.016 1 97.38 100 GLU A CA 1
ATOM 775 C C . GLU A 1 100 ? 7.598 6.914 15.938 1 97.38 100 GLU A C 1
ATOM 777 O O . GLU A 1 100 ? 8.047 8.055 15.805 1 97.38 100 GLU A O 1
ATOM 782 N N . VAL A 1 101 ? 6.672 6.391 15.156 1 97.62 101 VAL A N 1
ATOM 783 C CA . VAL A 1 101 ? 6.066 7.188 14.094 1 97.62 101 VAL A CA 1
ATOM 784 C C . VAL A 1 101 ? 5.328 8.383 14.703 1 97.62 101 VAL A C 1
ATOM 786 O O . VAL A 1 101 ? 5.449 9.508 14.211 1 97.62 101 VAL A O 1
ATOM 789 N N . ALA A 1 102 ? 4.582 8.102 15.742 1 98 102 ALA A N 1
ATOM 790 C CA . ALA A 1 102 ? 3.83 9.156 16.422 1 98 102 ALA A CA 1
ATOM 791 C C . ALA A 1 102 ? 4.758 10.258 16.938 1 98 102 ALA A C 1
ATOM 793 O O . ALA A 1 102 ? 4.469 11.445 16.766 1 98 102 ALA A O 1
ATOM 794 N N . GLU A 1 103 ? 5.777 9.836 17.516 1 97.12 103 GLU A N 1
ATOM 795 C CA . GLU A 1 103 ? 6.738 10.789 18.047 1 97.12 103 GLU A CA 1
ATOM 796 C C . GLU A 1 103 ? 7.387 11.609 16.938 1 97.12 103 GLU A C 1
ATOM 798 O O . GLU A 1 103 ? 7.496 12.836 17.047 1 97.12 103 GLU A O 1
ATOM 803 N N . THR A 1 104 ? 7.812 10.969 15.891 1 97.06 104 THR A N 1
ATOM 804 C CA . THR A 1 104 ? 8.547 11.602 14.797 1 97.06 104 THR A CA 1
ATOM 805 C C . THR A 1 104 ? 7.656 12.609 14.07 1 97.06 104 THR A C 1
ATOM 807 O O . THR A 1 104 ? 8.133 13.656 13.625 1 97.06 104 THR A O 1
ATOM 810 N N . LEU A 1 105 ? 6.363 12.328 13.984 1 97.56 105 LEU A N 1
ATOM 811 C CA . LEU A 1 105 ? 5.457 13.164 13.211 1 97.56 105 LEU A CA 1
ATOM 812 C C . LEU A 1 105 ? 4.559 13.984 14.133 1 97.56 105 LEU A C 1
ATOM 814 O O . LEU A 1 105 ? 3.613 14.633 13.672 1 97.56 105 LEU A O 1
ATOM 818 N N . ASN A 1 106 ? 4.816 13.922 15.422 1 96.19 106 ASN A N 1
ATOM 819 C CA . ASN A 1 106 ? 4.055 14.672 16.422 1 96.19 106 ASN A CA 1
ATOM 820 C C . ASN A 1 106 ? 2.568 14.32 16.359 1 96.19 106 ASN A C 1
ATOM 822 O O . ASN A 1 106 ? 1.721 15.203 16.25 1 96.19 106 ASN A O 1
ATOM 826 N N . LEU A 1 107 ? 2.314 13.102 16.328 1 97.56 107 LEU A N 1
ATOM 827 C CA . LEU A 1 107 ? 0.961 12.555 16.359 1 97.56 107 LEU A CA 1
ATOM 828 C C . LEU A 1 107 ? 0.684 11.844 17.672 1 97.56 107 LEU A C 1
ATOM 830 O O . LEU A 1 107 ? 1.558 11.766 18.547 1 97.56 107 LEU A O 1
ATOM 834 N N . GLN A 1 108 ? -0.529 11.375 17.828 1 97.25 108 GLN A N 1
ATOM 835 C CA . GLN A 1 108 ? -0.939 10.688 19.047 1 97.25 108 GLN A CA 1
ATOM 836 C C . GLN A 1 108 ? -1.25 9.219 18.781 1 97.25 108 GLN A C 1
ATOM 838 O O . GLN A 1 108 ? -1.888 8.891 17.781 1 97.25 108 GLN A O 1
ATOM 843 N N . VAL A 1 109 ? -0.711 8.391 19.625 1 97.19 109 VAL A N 1
ATOM 844 C CA . VAL A 1 109 ? -1.099 6.984 19.547 1 97.19 109 VAL A CA 1
ATOM 845 C C . VAL A 1 109 ? -2.527 6.812 20.047 1 97.19 109 VAL A C 1
ATOM 847 O O . VAL A 1 109 ? -2.799 7 21.25 1 97.19 109 VAL A O 1
ATOM 850 N N . SER A 1 110 ? -3.439 6.578 19.203 1 95.75 110 SER A N 1
ATOM 851 C CA . SER A 1 110 ? -4.863 6.41 19.484 1 95.75 110 SER A CA 1
ATOM 852 C C . SER A 1 110 ? -5.516 5.461 18.484 1 95.75 110 SER A C 1
ATOM 854 O O . SER A 1 110 ? -4.82 4.789 17.719 1 95.75 110 SER A O 1
ATOM 856 N N . ASP A 1 111 ? -6.844 5.328 18.562 1 94.44 111 ASP A N 1
ATOM 857 C CA . ASP A 1 111 ? -7.57 4.48 17.609 1 94.44 111 ASP A CA 1
ATOM 858 C C . ASP A 1 111 ? -7.723 5.172 16.266 1 94.44 111 ASP A C 1
ATOM 860 O O . ASP A 1 111 ? -8.055 4.527 15.266 1 94.44 111 ASP A O 1
ATOM 864 N N . GLU A 1 112 ? -7.508 6.438 16.281 1 96.12 112 GLU A N 1
ATOM 865 C CA . GLU A 1 112 ? -7.57 7.18 15.031 1 96.12 112 GLU A CA 1
ATOM 866 C C . GLU A 1 112 ? -6.316 6.953 14.188 1 96.12 112 GLU A C 1
ATOM 868 O O . GLU A 1 112 ? -5.195 7.145 14.672 1 96.12 112 GLU A O 1
ATOM 873 N N . PRO A 1 113 ? -6.434 6.531 13 1 97.62 113 PRO A N 1
ATOM 874 C CA . PRO A 1 113 ? -5.254 6.336 12.148 1 97.62 113 PRO A CA 1
ATOM 875 C C . PRO A 1 113 ? -4.406 7.602 12.023 1 97.62 113 PRO A C 1
ATOM 877 O O . PRO A 1 113 ? -4.945 8.711 11.969 1 97.62 113 PRO A O 1
ATOM 880 N N . PHE A 1 114 ? -3.109 7.43 11.906 1 98.5 114 PHE A N 1
ATOM 881 C CA . PHE A 1 114 ? -2.17 8.539 11.828 1 98.5 114 PHE A CA 1
ATOM 882 C C . PHE A 1 114 ? -2.479 9.43 10.633 1 98.5 114 PHE A C 1
ATOM 884 O O . PHE A 1 114 ? -2.42 10.656 10.734 1 98.5 114 PHE A O 1
ATOM 891 N N . LEU A 1 115 ? -2.762 8.828 9.547 1 98.44 115 LEU A N 1
ATOM 892 C CA . LEU A 1 115 ? -3.051 9.586 8.336 1 98.44 115 LEU A CA 1
ATOM 893 C C . LEU A 1 115 ? -4.234 10.523 8.555 1 98.44 115 LEU A C 1
ATOM 895 O O . LEU A 1 115 ? -4.211 11.672 8.102 1 98.44 115 LEU A O 1
ATOM 899 N N . LEU A 1 116 ? -5.27 10 9.172 1 98.25 116 LEU A N 1
ATOM 900 C CA . LEU A 1 116 ? -6.438 10.82 9.469 1 98.25 116 LEU A CA 1
ATOM 901 C C . LEU A 1 116 ? -6.082 11.945 10.43 1 98.25 116 LEU A C 1
ATOM 903 O O . LEU A 1 116 ? -6.578 13.07 10.281 1 98.25 116 LEU A O 1
ATOM 907 N N . GLN A 1 117 ? -5.293 11.711 11.398 1 98.06 117 GLN A N 1
ATOM 908 C CA . GLN A 1 117 ? -4.816 12.758 12.297 1 98.06 117 GLN A CA 1
ATOM 909 C C . GLN A 1 117 ? -4.09 13.859 11.531 1 98.06 117 GLN A C 1
ATOM 911 O O . GLN A 1 117 ? -4.289 15.039 11.797 1 98.06 117 GLN A O 1
ATOM 916 N N . MET A 1 118 ? -3.234 13.461 10.625 1 98.19 118 MET A N 1
ATOM 917 C CA . MET A 1 118 ? -2.477 14.422 9.828 1 98.19 118 MET A CA 1
ATOM 918 C C . MET A 1 118 ? -3.412 15.297 8.992 1 98.19 118 MET A C 1
ATOM 920 O O . MET A 1 118 ? -3.248 16.516 8.945 1 98.19 118 MET A O 1
ATOM 924 N N . VAL A 1 119 ? -4.379 14.695 8.359 1 98.12 119 VAL A N 1
ATOM 925 C CA . VAL A 1 119 ? -5.336 15.414 7.52 1 98.12 119 VAL A CA 1
ATOM 926 C C . VAL A 1 119 ? -6.168 16.359 8.383 1 98.12 119 VAL A C 1
ATOM 928 O O . VAL A 1 119 ? -6.398 17.516 8.008 1 98.12 119 VAL A O 1
ATOM 931 N N . ASN A 1 120 ? -6.625 15.867 9.531 1 96.88 120 ASN A N 1
ATOM 932 C CA . ASN A 1 120 ? -7.387 16.703 10.453 1 96.88 120 ASN A CA 1
ATOM 933 C C . ASN A 1 120 ? -6.594 17.938 10.883 1 96.88 120 ASN A C 1
ATOM 935 O O . ASN A 1 120 ? -7.141 19.031 10.953 1 96.88 120 ASN A O 1
ATOM 939 N N . LYS A 1 121 ? -5.355 17.734 11.164 1 95.06 121 LYS A N 1
ATOM 940 C CA . LYS A 1 121 ? -4.5 18.844 11.594 1 95.06 121 LYS A CA 1
ATOM 941 C C . LYS A 1 121 ? -4.359 19.891 10.492 1 95.06 121 LYS A C 1
ATOM 943 O O . LYS A 1 121 ? -4.418 21.094 10.758 1 95.06 121 LYS A O 1
ATOM 948 N N . ILE A 1 122 ? -4.148 19.484 9.32 1 94.69 122 ILE A N 1
ATOM 949 C CA . ILE A 1 122 ? -3.965 20.391 8.188 1 94.69 122 ILE A CA 1
ATOM 950 C C . ILE A 1 122 ? -5.262 21.141 7.918 1 94.69 122 ILE A C 1
ATOM 952 O O . ILE A 1 122 ? -5.242 22.344 7.656 1 94.69 122 ILE A O 1
ATOM 956 N N . ARG A 1 123 ? -6.387 20.438 7.992 1 94.38 123 ARG A N 1
ATOM 957 C CA . ARG A 1 123 ? -7.684 21.016 7.664 1 94.38 123 ARG A CA 1
ATOM 958 C C . ARG A 1 123 ? -8.164 21.953 8.773 1 94.38 123 ARG A C 1
ATOM 960 O O . ARG A 1 123 ? -8.914 22.891 8.516 1 94.38 123 ARG A O 1
ATOM 967 N N . SER A 1 124 ? -7.754 21.703 9.984 1 90 124 SER A N 1
ATOM 968 C CA . SER A 1 124 ? -8.141 22.562 11.102 1 90 124 SER A CA 1
ATOM 969 C C . SER A 1 124 ? -7.309 23.844 11.133 1 90 124 SER A C 1
ATOM 971 O O . SER A 1 124 ? -7.754 24.859 11.648 1 90 124 SER A O 1
ATOM 973 N N . SER A 1 125 ? -6.051 23.734 10.773 1 79.62 125 SER A N 1
ATOM 974 C CA . SER A 1 125 ? -5.184 24.906 10.758 1 79.62 125 SER A CA 1
ATOM 975 C C . SER A 1 125 ? -5.621 25.906 9.695 1 79.62 125 SER A C 1
ATOM 977 O O . SER A 1 125 ? -5.316 27.094 9.789 1 79.62 125 SER A O 1
ATOM 979 N N . GLY A 1 126 ? -6.082 25.438 8.539 1 59.06 126 GLY A N 1
ATOM 980 C CA . GLY A 1 126 ? -6.547 26.344 7.512 1 59.06 126 GLY A CA 1
ATOM 981 C C . GLY A 1 126 ? -7.828 27.062 7.887 1 59.06 126 GLY A C 1
ATOM 982 O O . GLY A 1 126 ? -8.234 28.016 7.211 1 59.06 126 GLY A O 1
ATOM 983 N N . LYS A 1 127 ? -8.609 26.484 8.719 1 56.12 127 LYS A N 1
ATOM 984 C CA . LYS A 1 127 ? -9.82 27.188 9.156 1 56.12 127 LYS A CA 1
ATOM 985 C C . LYS A 1 127 ? -9.477 28.328 10.109 1 56.12 127 LYS A C 1
ATOM 987 O O . LYS A 1 127 ? -8.828 28.125 11.133 1 56.12 127 LYS A O 1
ATOM 992 N N . ALA A 1 128 ? -8.984 29.422 9.594 1 46 128 ALA A N 1
ATOM 993 C CA . ALA A 1 128 ? -8.875 30.672 10.352 1 46 128 ALA A CA 1
ATOM 994 C C . ALA A 1 128 ? -9.906 30.719 11.469 1 46 128 ALA A C 1
ATOM 996 O O . ALA A 1 128 ? -11.039 30.266 11.297 1 46 128 ALA A O 1
ATOM 997 N N . PRO A 1 129 ? -9.5 30.781 12.75 1 43.41 129 PRO A N 1
ATOM 998 C CA . PRO A 1 129 ? -10.5 31.062 13.789 1 43.41 129 PRO A CA 1
ATOM 999 C C . PRO A 1 129 ? -11.578 32.031 13.312 1 43.41 129 PRO A C 1
ATOM 1001 O O . PRO A 1 129 ? -11.258 33.094 12.758 1 43.41 129 PRO A O 1
ATOM 1004 N N . ARG A 1 130 ? -12.531 31.547 12.695 1 39.09 130 ARG A N 1
ATOM 1005 C CA . ARG A 1 130 ? -13.602 32.531 12.492 1 39.09 130 ARG A CA 1
ATOM 1006 C C . ARG A 1 130 ? -13.766 33.438 13.719 1 39.09 130 ARG A C 1
ATOM 1008 O O . ARG A 1 130 ? -14.039 32.938 14.82 1 39.09 130 ARG A O 1
ATOM 1015 N N . ARG A 1 131 ? -12.898 34.375 13.82 1 36.75 131 ARG A N 1
ATOM 1016 C CA . ARG A 1 131 ? -13.156 35.438 14.797 1 36.75 131 ARG A CA 1
ATOM 1017 C C . ARG A 1 131 ? -14.648 35.688 14.922 1 36.75 131 ARG A C 1
ATOM 1019 O O . ARG A 1 131 ? -15.328 35.938 13.93 1 36.75 131 ARG A O 1
ATOM 1026 N N . ASN A 1 132 ? -15.273 34.875 15.805 1 37.56 132 ASN A N 1
ATOM 1027 C CA . ASN A 1 132 ? -16.594 35.281 16.25 1 37.56 132 ASN A CA 1
ATOM 1028 C C . ASN A 1 132 ? -16.75 36.781 16.25 1 37.56 132 ASN A C 1
ATOM 1030 O O . ASN A 1 132 ? -16.062 37.5 16.984 1 37.56 132 ASN A O 1
ATOM 1034 N N . HIS A 1 133 ? -16.734 37.375 15.086 1 36.19 133 HIS A N 1
ATOM 1035 C CA . HIS A 1 133 ? -17.141 38.781 15.039 1 36.19 133 HIS A CA 1
ATOM 1036 C C . HIS A 1 133 ? -18.359 39.031 15.914 1 36.19 133 HIS A C 1
ATOM 1038 O O . HIS A 1 133 ? -19.469 38.562 15.602 1 36.19 133 HIS A O 1
ATOM 1044 N N . ALA A 1 134 ? -18.234 38.938 17.281 1 35.25 134 ALA A N 1
ATOM 1045 C CA . ALA A 1 134 ? -19.25 39.438 18.203 1 35.25 134 ALA A CA 1
ATOM 1046 C C . ALA A 1 134 ? -19.828 40.75 17.688 1 35.25 134 ALA A C 1
ATOM 1048 O O . ALA A 1 134 ? -19.125 41.781 17.656 1 35.25 134 ALA A O 1
ATOM 1049 N N . V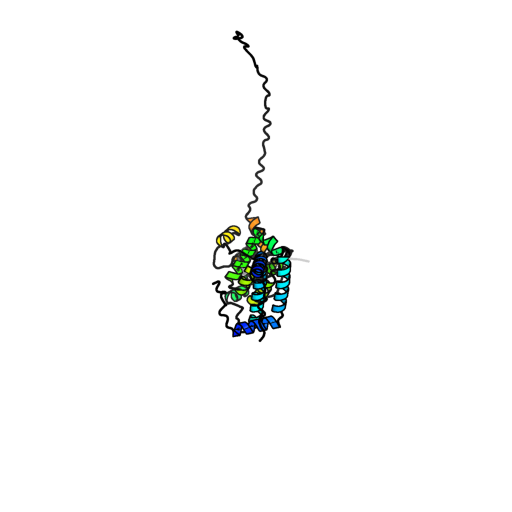AL A 1 135 ? -20.578 40.719 16.656 1 37.16 135 VAL A N 1
ATOM 1050 C CA . VAL A 1 135 ? -21.406 41.875 16.297 1 37.16 135 VAL A CA 1
ATOM 1051 C C . VAL A 1 135 ? -22.094 42.406 17.547 1 37.16 135 VAL A C 1
ATOM 1053 O O . VAL A 1 135 ? -22.875 41.719 18.188 1 37.16 135 VAL A O 1
ATOM 1056 N N . ALA A 1 136 ? -21.422 43.219 18.422 1 33.84 136 ALA A N 1
ATOM 1057 C CA . ALA A 1 136 ? -22.016 44.062 19.453 1 33.84 136 ALA A CA 1
ATOM 1058 C C . ALA A 1 136 ? -23.266 44.781 18.938 1 33.84 136 ALA A C 1
ATOM 1060 O O . ALA A 1 136 ? -23.188 45.562 17.984 1 33.84 136 ALA A O 1
ATOM 1061 N N . GLU A 1 137 ? -24.406 44.062 18.797 1 36.12 137 GLU A N 1
ATOM 1062 C CA . GLU A 1 137 ? -25.719 44.656 18.547 1 36.12 137 GLU A CA 1
ATOM 1063 C C . GLU A 1 137 ? -25.922 45.906 19.391 1 36.12 137 GLU A C 1
ATOM 1065 O O . GLU A 1 137 ? -25.922 45.844 20.625 1 36.12 137 GLU A O 1
ATOM 1070 N N . VAL A 1 138 ? -25.188 47.031 19.062 1 35.66 138 VAL A N 1
ATOM 1071 C CA . VAL A 1 138 ? -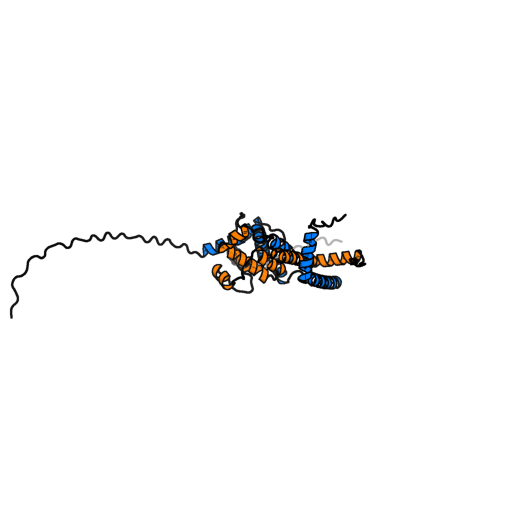25.5 48.344 19.625 1 35.66 138 VAL A CA 1
ATOM 1072 C C . VAL A 1 138 ? -27.016 48.562 19.562 1 35.66 138 VAL A C 1
ATOM 1074 O O . VAL A 1 138 ? -27.594 48.594 18.484 1 35.66 138 VAL A O 1
ATOM 1077 N N . THR A 1 139 ? -27.812 47.906 20.359 1 35.81 139 THR A N 1
ATOM 1078 C CA . THR A 1 139 ? -29.234 48.156 20.578 1 35.81 139 THR A CA 1
ATOM 1079 C C . THR A 1 139 ? -29.469 49.656 20.812 1 35.81 139 THR A C 1
ATOM 1081 O O . THR A 1 139 ? -29.094 50.188 21.844 1 35.81 139 THR A O 1
ATOM 1084 N N . GLY A 1 140 ? -29.031 50.562 19.766 1 29.64 140 GLY A N 1
ATOM 1085 C CA . GLY A 1 140 ? -29.359 51.969 19.797 1 29.64 140 GLY A CA 1
ATOM 1086 C C . GLY A 1 140 ? -30.828 52.25 20.062 1 29.64 140 GLY A C 1
ATOM 1087 O O . GLY A 1 140 ? -31.703 51.75 19.328 1 29.64 140 GLY A O 1
ATOM 1088 N N . THR A 1 141 ? -31.297 52.188 21.344 1 33.72 141 THR A N 1
ATOM 1089 C CA . THR A 1 141 ? -32.594 52.656 21.875 1 33.72 141 THR A CA 1
ATOM 1090 C C . THR A 1 141 ? -32.969 53.969 21.25 1 33.72 141 THR A C 1
ATOM 1092 O O . THR A 1 141 ? -32.312 55 21.453 1 33.72 141 THR A O 1
ATOM 1095 N N . THR A 1 142 ? -33.281 53.969 19.875 1 32.28 142 THR A N 1
ATOM 1096 C CA . THR A 1 142 ? -33.812 55.125 19.172 1 32.28 142 THR A CA 1
ATOM 1097 C C . THR A 1 142 ? -35.031 55.688 19.906 1 32.28 142 THR A C 1
ATOM 1099 O O . THR A 1 142 ? -36.031 55 20.062 1 32.28 142 THR A O 1
ATOM 1102 N N . LYS A 1 143 ? -34.812 56.469 20.953 1 30.19 143 LYS A N 1
ATOM 1103 C CA . LYS A 1 143 ? -35.844 57.281 21.625 1 30.19 143 LYS A CA 1
ATOM 1104 C C . LYS A 1 143 ? -36.656 58.062 20.609 1 30.19 143 LYS A C 1
ATOM 1106 O O . LYS A 1 143 ? -36.125 58.906 19.891 1 30.19 143 LYS A O 1
ATOM 1111 N N . GLU A 1 144 ? -37.625 57.469 19.906 1 32.81 144 GLU A N 1
ATOM 1112 C CA . GLU A 1 144 ? -38.656 58.094 19.078 1 32.81 144 GLU A CA 1
ATOM 1113 C C . GLU A 1 144 ? -39.25 59.312 19.766 1 32.81 144 GLU A C 1
ATOM 1115 O O . GLU A 1 144 ? -39.906 59.188 20.812 1 32.81 144 GLU A O 1
ATOM 1120 N N . ARG A 1 145 ? -38.375 60.312 19.984 1 30.06 145 ARG A N 1
ATOM 1121 C CA . ARG A 1 145 ? -38.938 61.531 20.562 1 30.06 145 ARG A CA 1
ATOM 1122 C C . ARG A 1 145 ? -40.188 61.969 19.828 1 30.06 145 ARG A C 1
ATOM 1124 O O . ARG A 1 145 ? -40.219 61.969 18.594 1 30.06 145 ARG A O 1
ATOM 1131 N N . SER A 1 146 ? -41.344 61.875 20.422 1 30.05 146 SER A N 1
ATOM 1132 C CA . SER A 1 146 ? -42.719 62.281 20.219 1 30.05 146 SER A CA 1
ATOM 1133 C C . SER A 1 146 ? -42.781 63.75 19.766 1 30.05 146 SER A C 1
ATOM 1135 O O . SER A 1 146 ? -42.281 64.625 20.422 1 30.05 146 SER A O 1
ATOM 1137 N N . LEU A 1 147 ? -42.594 64 18.469 1 29.72 147 LEU A N 1
ATOM 1138 C CA . LEU A 1 147 ? -42.719 65.25 17.703 1 29.72 147 LEU A CA 1
ATOM 1139 C C . LEU A 1 147 ? -44.031 65.938 18.016 1 29.72 147 LEU A C 1
ATOM 1141 O O . LEU A 1 147 ? -44.406 66.875 17.312 1 29.72 147 LEU A O 1
ATOM 1145 N N . SER A 1 148 ? -44.75 65.75 19.109 1 26.16 148 SER A N 1
ATOM 1146 C CA . SER A 1 148 ? -46.062 66.375 19.062 1 26.16 148 SER A CA 1
ATOM 1147 C C . SER A 1 148 ? -45.969 67.875 18.828 1 26.16 148 SER A C 1
ATOM 1149 O O . SER A 1 148 ? -46.969 68.5 18.5 1 26.16 148 SER A O 1
ATOM 1151 N N . GLU A 1 149 ? -44.906 68.625 19.312 1 23.95 149 GLU A N 1
ATOM 1152 C CA . GLU A 1 149 ? -45.5 69.812 19.859 1 23.95 149 GLU A CA 1
ATOM 1153 C C . GLU A 1 149 ? -46.156 70.625 18.766 1 23.95 149 GLU A C 1
ATOM 1155 O O . GLU A 1 149 ? -45.969 70.375 17.578 1 23.95 149 GLU A O 1
ATOM 1160 N N . GLU A 1 150 ? -45.969 72 18.922 1 24.81 150 GLU A N 1
ATOM 1161 C CA . GLU A 1 150 ? -46.688 73.312 19.016 1 24.81 150 GLU A CA 1
ATOM 1162 C C . GLU A 1 150 ? -46.781 74 17.672 1 24.81 150 GLU A C 1
ATOM 1164 O O . GLU A 1 150 ? -45.75 74.375 17.109 1 24.81 150 GLU A O 1
ATOM 1169 N N . ILE A 1 151 ? -47.656 73.625 16.797 1 27.8 151 ILE A N 1
ATOM 1170 C CA . ILE A 1 151 ? -48.125 74.312 15.578 1 27.8 151 ILE A CA 1
ATOM 1171 C C . ILE A 1 151 ? -48.344 75.812 15.859 1 27.8 151 ILE A C 1
ATOM 1173 O O . ILE A 1 151 ? -49.219 76.438 15.234 1 27.8 151 ILE A O 1
ATOM 1177 N N . LYS A 1 152 ? -47.875 76.438 17 1 23.52 152 LYS A N 1
ATOM 1178 C CA . LYS A 1 152 ? -48.625 77.688 17.234 1 23.52 152 LYS A CA 1
ATOM 1179 C C . LYS A 1 152 ? -48.562 78.562 16.016 1 23.52 152 LYS A C 1
ATOM 1181 O O . LYS A 1 152 ? -49.594 79.062 15.547 1 23.52 152 LYS A O 1
ATOM 1186 N N . ASP A 1 153 ? -48.344 79.875 16.219 1 24.72 153 ASP A N 1
ATOM 1187 C CA . ASP A 1 153 ? -49.062 81.125 16.234 1 24.72 153 ASP A CA 1
ATOM 1188 C C . ASP A 1 153 ? -48.781 81.938 14.969 1 24.72 153 ASP A C 1
ATOM 1190 O O . ASP A 1 153 ? -49.562 82.875 14.617 1 24.72 153 ASP A O 1
ATOM 1194 N N . ASP A 1 154 ? -47.594 82.188 14.43 1 25 154 ASP A N 1
ATOM 1195 C CA . ASP A 1 154 ? -47.344 83.562 14.148 1 25 154 ASP A CA 1
ATOM 1196 C C . ASP A 1 154 ? -47.844 83.938 12.758 1 25 154 ASP A C 1
ATOM 1198 O O . ASP A 1 154 ? -47.25 83.625 11.75 1 25 154 ASP A O 1
ATOM 1202 N N . PHE A 1 155 ? -49.188 83.938 12.383 1 24.97 155 PHE A N 1
ATOM 1203 C CA . PHE A 1 155 ? -49.781 84.438 11.148 1 24.97 155 PHE A CA 1
ATOM 1204 C C . PHE A 1 155 ? -49.312 85.875 10.852 1 24.97 155 PHE A C 1
ATOM 1206 O O . PHE A 1 155 ? -49.75 86.5 9.883 1 24.97 155 PHE A O 1
ATOM 1213 N N . ASP A 1 156 ? -48.969 86.812 11.867 1 24.66 156 ASP A N 1
ATOM 1214 C CA . ASP A 1 156 ? -49.375 88.188 11.617 1 24.66 156 ASP A CA 1
ATOM 1215 C C . ASP A 1 156 ? -48.781 88.688 10.289 1 24.66 156 ASP A C 1
ATOM 1217 O O . ASP A 1 156 ? -49.531 89.25 9.461 1 24.66 156 ASP A O 1
ATOM 1221 N N . ASP A 1 157 ? -48.219 90 10.266 1 26.59 157 ASP A N 1
ATOM 1222 C CA . ASP A 1 157 ? -48.406 91.312 9.688 1 26.59 157 ASP A CA 1
ATOM 1223 C C . ASP A 1 157 ? -47.656 91.5 8.375 1 26.59 157 ASP A C 1
ATOM 1225 O O . ASP A 1 157 ? -47.938 92.375 7.574 1 26.59 157 ASP A O 1
ATOM 1229 N N . GLU A 1 158 ? -46.281 91.25 8.148 1 23.28 158 GLU A N 1
ATOM 1230 C CA . GLU A 1 158 ? -45.531 92.375 7.625 1 23.28 158 GLU A CA 1
ATOM 1231 C C . GLU A 1 158 ? -45.844 92.625 6.156 1 23.28 158 GLU A C 1
ATOM 1233 O O . GLU A 1 158 ? -46.125 93.75 5.75 1 23.28 158 GLU A O 1
ATOM 1238 N N . LEU A 1 159 ? -45.062 92 5.246 1 24.58 159 LEU A N 1
ATOM 1239 C CA . LEU A 1 159 ? -44.375 92.812 4.277 1 24.58 159 LEU A CA 1
ATOM 1240 C C . LEU A 1 159 ? -45.344 93.312 3.189 1 24.58 159 LEU A C 1
ATOM 1242 O O . LEU A 1 159 ? -46.312 92.625 2.867 1 24.58 159 LEU A O 1
ATOM 1246 N N . GLY A 1 160 ? -45.062 94.562 2.641 1 24.02 160 GLY A N 1
ATOM 1247 C CA . GLY A 1 160 ? -45.219 95.688 1.767 1 24.02 160 GLY A CA 1
ATOM 1248 C C . GLY A 1 160 ? -45.531 95.312 0.332 1 24.02 160 GLY A C 1
ATOM 1249 O O . GLY A 1 160 ? -45.469 94.125 -0.035 1 24.02 160 GLY A O 1
ATOM 1250 N N . PHE A 1 161 ? -45.094 96.375 -0.747 1 22.92 161 PHE A N 1
ATOM 1251 C CA . PHE A 1 161 ? -45.125 96.562 -2.195 1 22.92 161 PHE A CA 1
ATOM 1252 C C . PHE A 1 161 ? -44.406 95.375 -2.893 1 22.92 161 PHE A C 1
ATOM 1254 O O . PHE A 1 161 ? -43.469 94.812 -2.348 1 22.92 161 PHE A O 1
ATOM 1261 N N . MET B 1 1 ? -5.457 -38.531 -17.188 1 27.03 1 MET B N 1
ATOM 1262 C CA . MET B 1 1 ? -4.242 -38.812 -16.422 1 27.03 1 MET B CA 1
ATOM 1263 C C . MET B 1 1 ? -3.279 -37.625 -16.5 1 27.03 1 MET B C 1
ATOM 1265 O O . MET B 1 1 ? -2.424 -37.562 -17.375 1 27.03 1 MET B O 1
ATOM 1269 N N . SER B 1 2 ? -3.766 -36.375 -16.656 1 34.88 2 SER B N 1
ATOM 1270 C CA . SER B 1 2 ? -2.971 -35.156 -16.703 1 34.88 2 SER B CA 1
ATOM 1271 C C . SER B 1 2 ? -1.851 -35.188 -15.664 1 34.88 2 SER B C 1
ATOM 1273 O O . SER B 1 2 ? -2.105 -35.094 -14.461 1 34.88 2 SER B O 1
ATOM 1275 N N . GLU B 1 3 ? -0.939 -36.125 -15.758 1 36.59 3 GLU B N 1
ATOM 1276 C CA . GLU B 1 3 ? 0.317 -36.344 -15.047 1 36.59 3 GLU B CA 1
ATOM 1277 C C . GLU B 1 3 ? 1.007 -35.031 -14.703 1 36.59 3 GLU B C 1
ATOM 1279 O O . GLU B 1 3 ? 1.296 -34.219 -15.586 1 36.59 3 GLU B O 1
ATOM 1284 N N . SER B 1 4 ? 0.561 -34.281 -13.797 1 41.56 4 SER B N 1
ATOM 1285 C CA . SER B 1 4 ? 1.299 -33.188 -13.164 1 41.56 4 SER B CA 1
ATOM 1286 C C . SER B 1 4 ? 2.805 -33.375 -13.289 1 41.56 4 SER B C 1
ATOM 1288 O O . SER B 1 4 ? 3.379 -34.25 -12.609 1 41.56 4 SER B O 1
ATOM 1290 N N . LYS B 1 5 ? 3.307 -33.594 -14.461 1 42.5 5 LYS B N 1
ATOM 1291 C CA . LYS B 1 5 ? 4.727 -33.75 -14.781 1 42.5 5 LYS B CA 1
ATOM 1292 C C . LYS B 1 5 ? 5.594 -33.062 -13.719 1 42.5 5 LYS B C 1
ATOM 1294 O O . LYS B 1 5 ? 5.652 -31.844 -13.641 1 42.5 5 LYS B O 1
ATOM 1299 N N . GLU B 1 6 ? 5.602 -33.438 -12.477 1 48.78 6 GLU B N 1
ATOM 1300 C CA . GLU B 1 6 ? 6.664 -33.312 -11.484 1 48.78 6 GLU B CA 1
ATOM 1301 C C . GLU B 1 6 ? 8.016 -33.094 -12.156 1 48.78 6 GLU B C 1
ATOM 1303 O O . GLU B 1 6 ? 8.578 -34 -12.758 1 48.78 6 GLU B O 1
ATOM 1308 N N . SER B 1 7 ? 8.125 -32.094 -12.977 1 50.09 7 SER B N 1
ATOM 1309 C CA . SER B 1 7 ? 9.391 -31.797 -13.641 1 50.09 7 SER B CA 1
ATOM 1310 C C . SER B 1 7 ? 10.562 -32.406 -12.883 1 50.09 7 SER B C 1
ATOM 1312 O O . SER B 1 7 ? 10.594 -32.375 -11.648 1 50.09 7 SER B O 1
ATOM 1314 N N . GLN B 1 8 ? 11.102 -33.531 -13.258 1 60.62 8 GLN B N 1
ATOM 1315 C CA . GLN B 1 8 ? 12.383 -34.219 -13.07 1 60.62 8 GLN B CA 1
ATOM 1316 C C . GLN B 1 8 ? 13.492 -33.25 -12.734 1 60.62 8 GLN B C 1
ATOM 1318 O O . GLN B 1 8 ? 14.648 -33.438 -13.094 1 60.62 8 GLN B O 1
ATOM 1323 N N . VAL B 1 9 ? 13.031 -32.156 -12.211 1 63.56 9 VAL B N 1
ATOM 1324 C CA . VAL B 1 9 ? 14.078 -31.188 -11.898 1 63.56 9 VAL B CA 1
ATOM 1325 C C . VAL B 1 9 ? 14.836 -31.641 -10.648 1 63.56 9 VAL B C 1
ATOM 1327 O O . VAL B 1 9 ? 14.25 -32.219 -9.727 1 63.56 9 VAL B O 1
ATOM 1330 N N . ASP B 1 10 ? 16.125 -31.828 -10.797 1 74.94 10 ASP B N 1
ATOM 1331 C CA . ASP B 1 10 ? 17.016 -32.062 -9.664 1 74.94 10 ASP B CA 1
ATOM 1332 C C . ASP B 1 10 ? 16.594 -31.219 -8.453 1 74.94 10 ASP B C 1
ATOM 1334 O O . ASP B 1 10 ? 16.5 -30 -8.547 1 74.94 10 ASP B O 1
ATOM 1338 N N . PRO B 1 11 ? 16.109 -32.031 -7.422 1 81 11 PRO B N 1
ATOM 1339 C CA . PRO B 1 11 ? 15.672 -31.344 -6.215 1 81 11 PRO B CA 1
ATOM 1340 C C . PRO B 1 11 ? 16.656 -30.281 -5.754 1 81 11 PRO B C 1
ATOM 1342 O O . PRO B 1 11 ? 16.25 -29.234 -5.238 1 81 11 PRO B O 1
ATOM 1345 N N . GLU B 1 12 ? 17.953 -30.547 -5.91 1 78.62 12 GLU B N 1
ATOM 1346 C CA . GLU B 1 12 ? 18.969 -29.578 -5.52 1 78.62 12 GLU B CA 1
ATOM 1347 C C . GLU B 1 12 ? 18.891 -28.328 -6.387 1 78.62 12 GLU B C 1
ATOM 1349 O O . GLU B 1 12 ? 19.016 -27.203 -5.883 1 78.62 12 GLU B O 1
ATOM 1354 N N . LEU B 1 13 ? 18.719 -28.469 -7.641 1 77.38 13 LEU B N 1
ATOM 1355 C CA . LEU B 1 13 ? 18.609 -27.344 -8.562 1 77.38 13 LEU B CA 1
ATOM 1356 C C . LEU B 1 13 ? 17.344 -26.531 -8.273 1 77.38 13 LEU B C 1
ATOM 1358 O O . LEU B 1 13 ? 17.375 -25.297 -8.297 1 77.38 13 LEU B O 1
ATOM 1362 N N . LYS B 1 14 ? 16.297 -27.312 -7.941 1 80.44 14 LYS B N 1
ATOM 1363 C CA . LYS B 1 14 ? 15.055 -26.641 -7.59 1 80.44 14 LYS B CA 1
ATOM 1364 C C . LYS B 1 14 ? 15.242 -25.734 -6.371 1 80.44 14 LYS B C 1
ATOM 1366 O O . LYS B 1 14 ? 14.773 -24.594 -6.363 1 80.44 14 LYS B O 1
ATOM 1371 N N . GLU B 1 15 ? 15.859 -26.266 -5.418 1 81.06 15 GLU B N 1
ATOM 1372 C CA . GLU B 1 15 ? 16.094 -25.5 -4.195 1 81.06 15 GLU B CA 1
ATOM 1373 C C . GLU B 1 15 ? 16.953 -24.266 -4.473 1 81.06 15 GLU B C 1
ATOM 1375 O O . GLU B 1 15 ? 16.703 -23.203 -3.924 1 81.06 15 GLU B O 1
ATOM 1380 N N . MET B 1 16 ? 17.953 -24.422 -5.293 1 78.56 16 MET B N 1
ATOM 1381 C CA . MET B 1 16 ? 18.812 -23.297 -5.645 1 78.56 16 MET B CA 1
ATOM 1382 C C . MET B 1 16 ? 18.031 -22.219 -6.371 1 78.56 16 MET B C 1
ATOM 1384 O O . MET B 1 16 ? 18.203 -21.031 -6.09 1 78.56 16 MET B O 1
ATOM 1388 N N . VAL B 1 17 ? 17.281 -22.719 -7.199 1 78.81 17 VAL B N 1
ATOM 1389 C CA . VAL B 1 17 ? 16.484 -21.766 -7.973 1 78.81 17 VAL B CA 1
ATOM 1390 C C . VAL B 1 17 ? 15.5 -21.047 -7.055 1 78.81 17 VAL B C 1
ATOM 1392 O O . VAL B 1 17 ? 15.359 -19.828 -7.117 1 78.81 17 VAL B O 1
ATOM 1395 N N . MET B 1 18 ? 14.844 -21.797 -6.215 1 80.19 18 MET B N 1
ATOM 1396 C CA . MET B 1 18 ? 13.891 -21.219 -5.27 1 80.19 18 MET B CA 1
ATOM 1397 C C . MET B 1 18 ? 14.578 -20.203 -4.359 1 80.19 18 MET B C 1
ATOM 1399 O O . MET B 1 18 ? 14.008 -19.156 -4.059 1 80.19 18 MET B O 1
ATOM 1403 N N . ASN B 1 19 ? 15.711 -20.531 -3.977 1 78.69 19 ASN B N 1
ATOM 1404 C CA . ASN B 1 19 ? 16.469 -19.625 -3.123 1 78.69 19 ASN B CA 1
ATOM 1405 C C . ASN B 1 19 ? 16.859 -18.344 -3.865 1 78.69 19 ASN B C 1
ATOM 1407 O O . ASN B 1 19 ? 16.812 -17.25 -3.299 1 78.69 19 ASN B O 1
ATOM 1411 N N . ALA B 1 20 ? 17.219 -18.531 -5.074 1 75.88 20 ALA B N 1
ATOM 1412 C CA . ALA B 1 20 ? 17.578 -17.375 -5.891 1 75.88 20 ALA B CA 1
ATOM 1413 C C . ALA B 1 20 ? 16.375 -16.469 -6.117 1 75.88 20 ALA B C 1
ATOM 1415 O O . ALA B 1 20 ? 16.484 -15.25 -6.027 1 75.88 20 ALA B O 1
ATOM 1416 N N . LEU B 1 21 ? 15.305 -17.062 -6.355 1 78.69 21 LEU B N 1
ATOM 1417 C CA . LEU B 1 21 ? 14.078 -16.312 -6.59 1 78.69 21 LEU B CA 1
ATOM 1418 C C . LEU B 1 21 ? 13.625 -15.602 -5.32 1 78.69 21 LEU B C 1
ATOM 1420 O O . LEU B 1 21 ? 13.164 -14.453 -5.371 1 78.69 21 LEU B O 1
ATOM 1424 N N . ASP B 1 22 ? 13.719 -16.297 -4.234 1 77.06 22 ASP B N 1
ATOM 1425 C CA . ASP B 1 22 ? 13.336 -15.719 -2.947 1 77.06 22 ASP B CA 1
ATOM 1426 C C . ASP B 1 22 ? 14.234 -14.531 -2.598 1 77.06 22 ASP B C 1
ATOM 1428 O O . ASP B 1 22 ? 13.742 -13.5 -2.145 1 77.06 22 ASP B O 1
ATOM 1432 N N . LYS B 1 23 ? 15.461 -14.727 -2.863 1 74.94 23 LYS B N 1
ATOM 1433 C CA . LYS B 1 23 ? 16.422 -13.656 -2.572 1 74.94 23 LYS B CA 1
ATOM 1434 C C . LYS B 1 23 ? 16.172 -12.445 -3.459 1 74.94 23 LYS B C 1
ATOM 1436 O O . LYS B 1 23 ? 16.344 -11.305 -3.021 1 74.94 23 LYS B O 1
ATOM 1441 N N . ALA B 1 24 ? 15.766 -12.75 -4.629 1 70.81 24 ALA B N 1
ATOM 1442 C CA . ALA B 1 24 ? 15.484 -11.664 -5.57 1 70.81 24 ALA B CA 1
ATOM 1443 C C . ALA B 1 24 ? 14.133 -11.031 -5.281 1 70.81 24 ALA B C 1
ATOM 1445 O O . ALA B 1 24 ? 13.789 -9.992 -5.859 1 70.81 24 ALA B O 1
ATOM 1446 N N . GLY B 1 25 ? 13.305 -11.609 -4.387 1 74.5 25 GLY B N 1
ATOM 1447 C CA . GLY B 1 25 ? 12.008 -11.07 -4.035 1 74.5 25 GLY B CA 1
ATOM 1448 C C . GLY B 1 25 ? 10.922 -11.398 -5.047 1 74.5 25 GLY B C 1
ATOM 1449 O O . GLY B 1 25 ? 9.812 -10.875 -4.973 1 74.5 25 GLY B O 1
ATOM 1450 N N . ILE B 1 26 ? 11.234 -12.227 -5.977 1 75.06 26 ILE B N 1
ATOM 1451 C CA . ILE B 1 26 ? 10.32 -12.578 -7.059 1 75.06 26 ILE B CA 1
ATOM 1452 C C . ILE B 1 26 ? 9.172 -13.414 -6.508 1 75.06 26 ILE B C 1
ATOM 1454 O O . ILE B 1 26 ? 8.008 -13.188 -6.859 1 75.06 26 ILE B O 1
ATOM 1458 N N . LEU B 1 27 ? 9.508 -14.297 -5.703 1 77.56 27 LEU B N 1
ATOM 1459 C CA . LEU B 1 27 ? 8.461 -15.148 -5.141 1 77.56 27 LEU B CA 1
ATOM 1460 C C . LEU B 1 27 ? 7.449 -14.312 -4.359 1 77.56 27 LEU B C 1
ATOM 1462 O O . LEU B 1 27 ? 6.242 -14.562 -4.438 1 77.56 27 LEU B O 1
ATOM 1466 N N . ALA B 1 28 ? 8 -13.328 -3.656 1 75.12 28 ALA B N 1
ATOM 1467 C CA . ALA B 1 28 ? 7.102 -12.453 -2.91 1 75.12 28 ALA B CA 1
ATOM 1468 C C . ALA B 1 28 ? 6.184 -11.68 -3.854 1 75.12 28 ALA B C 1
ATOM 1470 O O . ALA B 1 28 ? 4.988 -11.539 -3.588 1 75.12 28 ALA B O 1
ATOM 1471 N N . SER B 1 29 ? 6.754 -11.219 -4.91 1 75.88 29 SER B N 1
ATOM 1472 C CA . SER B 1 29 ? 5.98 -10.477 -5.902 1 75.88 29 SER B CA 1
ATOM 1473 C C . SER B 1 29 ? 4.922 -11.367 -6.547 1 75.88 29 SER B C 1
ATOM 1475 O O . SER B 1 29 ? 3.783 -10.93 -6.746 1 75.88 29 SER B O 1
ATOM 1477 N N . LEU B 1 30 ? 5.262 -12.547 -6.895 1 77.75 30 LEU B N 1
ATOM 1478 C CA . LEU B 1 30 ? 4.328 -13.484 -7.512 1 77.75 30 LEU B CA 1
ATOM 1479 C C . LEU B 1 30 ? 3.213 -13.852 -6.543 1 77.75 30 LEU B C 1
ATOM 1481 O O . LEU B 1 30 ? 2.053 -13.984 -6.941 1 77.75 30 LEU B O 1
ATOM 1485 N N . ARG B 1 31 ? 3.623 -14.055 -5.387 1 77.62 31 ARG B N 1
ATOM 1486 C CA . ARG B 1 31 ? 2.623 -14.32 -4.355 1 77.62 31 ARG B CA 1
ATOM 1487 C C . ARG B 1 31 ? 1.634 -13.164 -4.246 1 77.62 31 ARG B C 1
ATOM 1489 O O . ARG B 1 31 ? 0.425 -13.383 -4.148 1 77.62 31 ARG B O 1
ATOM 1496 N N . ALA B 1 32 ? 2.139 -11.961 -4.23 1 78.56 32 ALA B N 1
ATOM 1497 C CA . ALA B 1 32 ? 1.286 -10.773 -4.172 1 78.56 32 ALA B CA 1
ATOM 1498 C C . ALA B 1 32 ? 0.331 -10.727 -5.363 1 78.56 32 ALA B C 1
ATOM 1500 O O . ALA B 1 32 ? -0.85 -10.406 -5.203 1 78.56 32 ALA B O 1
ATOM 1501 N N . GLN B 1 33 ? 0.869 -11.023 -6.488 1 78.81 33 GLN B N 1
ATOM 1502 C CA . GLN B 1 33 ? 0.056 -11.031 -7.699 1 78.81 33 GLN B CA 1
ATOM 1503 C C . GLN B 1 33 ? -1.048 -12.086 -7.613 1 78.81 33 GLN B C 1
ATOM 1505 O O . GLN B 1 33 ? -2.193 -11.82 -7.988 1 78.81 33 GLN B O 1
ATOM 1510 N N . LEU B 1 34 ? -0.674 -13.219 -7.18 1 79.12 34 LEU B N 1
ATOM 1511 C CA . LEU B 1 34 ? -1.637 -14.305 -7.035 1 79.12 34 LEU B CA 1
ATOM 1512 C C . LEU B 1 34 ? -2.723 -13.938 -6.031 1 79.12 34 LEU B C 1
ATOM 1514 O O . LEU B 1 34 ? -3.91 -14.141 -6.289 1 79.12 34 LEU B O 1
ATOM 1518 N N . ARG B 1 35 ? -2.316 -13.391 -4.895 1 76.69 35 ARG B N 1
ATOM 1519 C CA . ARG B 1 35 ? -3.277 -12.961 -3.885 1 76.69 35 ARG B CA 1
ATOM 1520 C C . ARG B 1 35 ? -4.223 -11.898 -4.445 1 76.69 35 ARG B C 1
ATOM 1522 O O . ARG B 1 35 ? -5.434 -11.977 -4.246 1 76.69 35 ARG B O 1
ATOM 1529 N N . ALA B 1 36 ? -3.648 -10.945 -5.113 1 80.31 36 ALA B N 1
ATOM 1530 C CA . ALA B 1 36 ? -4.461 -9.898 -5.723 1 80.31 36 ALA B CA 1
ATOM 1531 C C . ALA B 1 36 ? -5.457 -10.484 -6.723 1 80.31 36 ALA B C 1
ATOM 1533 O O . ALA B 1 36 ? -6.645 -10.148 -6.691 1 80.31 36 ALA B O 1
ATOM 1534 N N . ALA B 1 37 ? -4.969 -11.375 -7.559 1 75.5 37 ALA B N 1
ATOM 1535 C CA . ALA B 1 37 ? -5.809 -11.984 -8.586 1 75.5 37 ALA B CA 1
ATOM 1536 C C . ALA B 1 37 ? -6.914 -12.828 -7.969 1 75.5 37 ALA B C 1
ATOM 1538 O O . ALA B 1 37 ? -8.055 -12.805 -8.438 1 75.5 37 ALA B O 1
ATOM 1539 N N . THR B 1 38 ? -6.543 -13.594 -6.988 1 80.5 38 THR B N 1
ATOM 1540 C CA . THR B 1 38 ? -7.527 -14.422 -6.297 1 80.5 38 THR B CA 1
ATOM 1541 C C . THR B 1 38 ? -8.609 -13.555 -5.66 1 80.5 38 THR B C 1
ATOM 1543 O O . THR B 1 38 ? -9.805 -13.836 -5.793 1 80.5 38 THR B O 1
ATOM 1546 N N . PHE B 1 39 ? -8.234 -12.562 -4.961 1 79.19 39 PHE B N 1
ATOM 1547 C CA . PHE B 1 39 ? -9.195 -11.656 -4.348 1 79.19 39 PHE B CA 1
ATOM 1548 C C . PHE B 1 39 ? -10.117 -11.047 -5.398 1 79.19 39 PHE B C 1
ATOM 1550 O O . PHE B 1 39 ? -11.336 -11.016 -5.227 1 79.19 39 PHE B O 1
ATOM 1557 N N . LEU B 1 40 ? -9.516 -10.547 -6.473 1 76.31 40 LEU B N 1
ATOM 1558 C CA . LEU B 1 40 ? -10.281 -9.859 -7.508 1 76.31 40 LEU B CA 1
ATOM 1559 C C . LEU B 1 40 ? -11.242 -10.82 -8.203 1 76.31 40 LEU B C 1
ATOM 1561 O O . LEU B 1 40 ? -12.367 -10.445 -8.539 1 76.31 40 LEU B O 1
ATOM 1565 N N . ALA B 1 41 ? -10.812 -12.023 -8.367 1 74.31 41 ALA B N 1
ATOM 1566 C CA . ALA B 1 41 ? -11.656 -13.047 -8.984 1 74.31 41 ALA B CA 1
ATOM 1567 C C . ALA B 1 41 ? -12.844 -13.391 -8.086 1 74.31 41 ALA B C 1
ATOM 1569 O O . ALA B 1 41 ? -13.938 -13.68 -8.578 1 74.31 41 ALA B O 1
ATOM 1570 N N . LEU B 1 42 ? -12.633 -13.312 -6.812 1 74.69 42 LEU B N 1
ATOM 1571 C CA . LEU B 1 42 ? -13.664 -13.672 -5.848 1 74.69 42 LEU B CA 1
ATOM 1572 C C . LEU B 1 42 ? -14.586 -12.484 -5.574 1 74.69 42 LEU B C 1
ATOM 1574 O O . LEU B 1 42 ? -15.789 -12.672 -5.352 1 74.69 42 LEU B O 1
ATOM 1578 N N . GLU B 1 43 ? -14.023 -11.344 -5.379 1 71.88 43 GLU B N 1
ATOM 1579 C CA . GLU B 1 43 ? -14.789 -10.133 -5.102 1 71.88 43 GLU B CA 1
ATOM 1580 C C . GLU B 1 43 ? -15.922 -9.953 -6.109 1 71.88 43 GLU B C 1
ATOM 1582 O O . GLU B 1 43 ? -17.016 -9.508 -5.75 1 71.88 43 GLU B O 1
ATOM 1587 N N . GLY B 1 44 ? -15.617 -10.078 -7.262 1 61.47 44 GLY B N 1
ATOM 1588 C CA . GLY B 1 44 ? -16.703 -10.031 -8.234 1 61.47 44 GLY B CA 1
ATOM 1589 C C . GLY B 1 44 ? -17.859 -10.953 -7.891 1 61.47 44 GLY B C 1
ATOM 1590 O O . GLY B 1 44 ? -18.953 -10.805 -8.422 1 61.47 44 GLY B O 1
ATOM 1591 N N . HIS B 1 45 ? -17.516 -11.773 -6.957 1 58.06 45 HIS B N 1
ATOM 1592 C CA . HIS B 1 45 ? -18.578 -12.68 -6.543 1 58.06 45 HIS B CA 1
ATOM 1593 C C . HIS B 1 45 ? -19.328 -12.125 -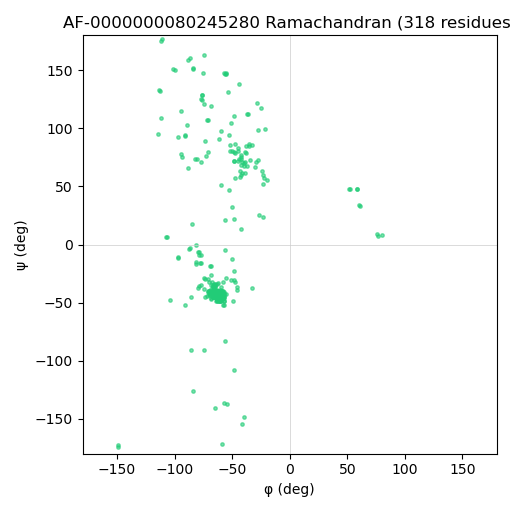5.336 1 58.06 45 HIS B C 1
ATOM 1595 O O . HIS B 1 45 ? -18.734 -11.469 -4.477 1 58.06 45 HIS B O 1
ATOM 1601 N N . GLU B 1 46 ? -20.5 -11.797 -5.371 1 53.91 46 GLU B N 1
ATOM 1602 C CA . GLU B 1 46 ? -21.438 -11.109 -4.488 1 53.91 46 GLU B CA 1
ATOM 1603 C C . GLU B 1 46 ? -21.141 -11.398 -3.021 1 53.91 46 GLU B C 1
ATOM 1605 O O . GLU B 1 46 ? -21.375 -10.555 -2.154 1 53.91 46 GLU B O 1
ATOM 1610 N N . LYS B 1 47 ? -20.75 -12.594 -2.652 1 52.59 47 LYS B N 1
ATOM 1611 C CA . LYS B 1 47 ? -20.703 -12.992 -1.248 1 52.59 47 LYS B CA 1
ATOM 1612 C C . LYS B 1 47 ? -19.453 -12.469 -0.56 1 52.59 47 LYS B C 1
ATOM 1614 O O . LYS B 1 47 ? -19.281 -12.633 0.652 1 52.59 47 LYS B O 1
ATOM 1619 N N . PHE B 1 48 ? -18.625 -11.938 -1.184 1 53.91 48 PHE B N 1
ATOM 1620 C CA . PHE B 1 48 ? -17.406 -11.5 -0.505 1 53.91 48 PHE B CA 1
ATOM 1621 C C . PHE B 1 48 ? -17.5 -10.023 -0.141 1 53.91 48 PHE B C 1
ATOM 1623 O O . PHE B 1 48 ? -17.594 -9.164 -1.021 1 53.91 48 PHE B O 1
ATOM 1630 N N . PRO B 1 49 ? -17.984 -9.844 1.122 1 54.03 49 PRO B N 1
ATOM 1631 C CA . PRO B 1 49 ? -18.109 -8.438 1.502 1 54.03 49 PRO B CA 1
ATOM 1632 C C . PRO B 1 49 ? -16.766 -7.703 1.506 1 54.03 49 PRO B C 1
ATOM 1634 O O . PRO B 1 49 ? -15.867 -8.062 2.264 1 54.03 49 PRO B O 1
ATOM 1637 N N . ALA B 1 50 ? -16.344 -7.102 0.464 1 58.84 50 ALA B N 1
ATOM 1638 C CA . ALA B 1 50 ? -15.055 -6.426 0.421 1 58.84 50 ALA B CA 1
ATOM 1639 C C . ALA B 1 50 ? -15.109 -5.082 1.138 1 58.84 50 ALA B C 1
ATOM 1641 O O . ALA B 1 50 ? -14.086 -4.578 1.604 1 58.84 50 ALA B O 1
ATOM 1642 N N . PHE B 1 51 ? -16.297 -4.656 1.516 1 69.94 51 PHE B N 1
ATOM 1643 C CA . PHE B 1 51 ? -16.375 -3.314 2.076 1 69.94 51 PHE B CA 1
ATOM 1644 C C . PHE B 1 51 ? -16.781 -3.363 3.547 1 69.94 51 PHE B C 1
ATOM 1646 O O . PHE B 1 51 ? -17.969 -3.502 3.867 1 69.94 51 PHE B O 1
ATOM 1653 N N . GLY B 1 52 ? -15.859 -3.348 4.426 1 78.12 52 GLY B N 1
ATOM 1654 C CA . GLY B 1 52 ? -16.062 -3.479 5.859 1 78.12 52 GLY B CA 1
ATOM 1655 C C . GLY B 1 52 ? -16.641 -2.232 6.5 1 78.12 52 GLY B C 1
ATOM 1656 O O . GLY B 1 52 ? -16.641 -1.16 5.891 1 78.12 52 GLY B O 1
ATOM 1657 N N . PRO B 1 53 ? -17.156 -2.324 7.641 1 84.81 53 PRO B N 1
ATOM 1658 C CA . PRO B 1 53 ? -17.812 -1.206 8.328 1 84.81 53 PRO B CA 1
ATOM 1659 C C . PRO B 1 53 ? -16.875 -0.024 8.555 1 84.81 53 PRO B C 1
ATOM 1661 O O . PRO B 1 53 ? -17.297 1.132 8.461 1 84.81 53 PRO B O 1
ATOM 1664 N N . ARG B 1 54 ? -15.625 -0.226 8.844 1 90.19 54 ARG B N 1
ATOM 1665 C CA . ARG B 1 54 ? -14.688 0.853 9.148 1 90.19 54 ARG B CA 1
ATOM 1666 C C . ARG B 1 54 ? -14.406 1.705 7.918 1 90.19 54 ARG B C 1
ATOM 1668 O O . ARG B 1 54 ? -14.469 2.936 7.98 1 90.19 54 ARG B O 1
ATOM 1675 N N . ILE B 1 55 ? -14.156 0.983 6.867 1 91 55 ILE B N 1
ATOM 1676 C CA . ILE B 1 55 ? -13.844 1.71 5.641 1 91 55 ILE B CA 1
ATOM 1677 C C . ILE B 1 55 ? -15.086 2.467 5.168 1 91 55 ILE B C 1
ATOM 1679 O O . ILE B 1 55 ? -14.977 3.568 4.621 1 91 55 ILE B O 1
ATOM 1683 N N . LYS B 1 56 ? -16.25 1.875 5.352 1 90.19 56 LYS B N 1
ATOM 1684 C CA . LYS B 1 56 ? -17.484 2.561 5 1 90.19 56 LYS B CA 1
ATOM 1685 C C . LYS B 1 56 ? -17.656 3.852 5.793 1 90.19 56 LYS B C 1
ATOM 1687 O O . LYS B 1 56 ? -18 4.891 5.234 1 90.19 56 LYS B O 1
ATOM 1692 N N . SER B 1 57 ? -17.422 3.775 7.051 1 93.56 57 SER B N 1
ATOM 1693 C CA . SER B 1 57 ? -17.531 4.938 7.926 1 93.56 57 SER B CA 1
ATOM 1694 C C . SER B 1 57 ? -16.547 6.031 7.531 1 93.56 57 SER B C 1
ATOM 1696 O O . SER B 1 57 ? -16.906 7.211 7.504 1 93.56 57 SER B O 1
ATOM 1698 N N . VAL B 1 58 ? -15.344 5.676 7.215 1 93.75 58 VAL B N 1
ATOM 1699 C CA . VAL B 1 58 ? -14.297 6.621 6.848 1 93.75 58 VAL B CA 1
ATOM 1700 C C . VAL B 1 58 ? -14.625 7.258 5.5 1 93.75 58 VAL B C 1
ATOM 1702 O O . VAL B 1 58 ? -14.445 8.469 5.312 1 93.75 58 VAL B O 1
ATOM 1705 N N . ALA B 1 59 ? -15.148 6.465 4.629 1 93.56 59 ALA B N 1
ATOM 1706 C CA . ALA B 1 59 ? -15.453 6.938 3.279 1 93.56 59 ALA B CA 1
ATOM 1707 C C . ALA B 1 59 ? -16.609 7.926 3.291 1 93.56 59 ALA B C 1
ATOM 1709 O O . ALA B 1 59 ? -16.812 8.672 2.33 1 93.56 59 ALA B O 1
ATOM 1710 N N . GLU B 1 60 ? -17.375 7.914 4.363 1 94.56 60 GLU B N 1
ATOM 1711 C CA . GLU B 1 60 ? -18.531 8.797 4.48 1 94.56 60 GLU B CA 1
ATOM 1712 C C . GLU B 1 60 ? -18.109 10.195 4.926 1 94.56 60 GLU B C 1
ATOM 1714 O O . GLU B 1 60 ? -18.875 11.148 4.805 1 94.56 60 GLU B O 1
ATOM 1719 N N . THR B 1 61 ? -16.969 10.383 5.41 1 95.88 61 THR B N 1
ATOM 1720 C CA . THR B 1 61 ? -16.484 11.688 5.848 1 95.88 61 THR B CA 1
ATOM 1721 C C . THR B 1 61 ? -15.547 12.289 4.805 1 95.88 61 THR B C 1
ATOM 1723 O O . THR B 1 61 ? -14.859 11.562 4.082 1 95.88 61 THR B O 1
ATOM 1726 N N . GLU B 1 62 ? -15.5 13.586 4.75 1 95.94 62 GLU B N 1
ATOM 1727 C CA . GLU B 1 62 ? -14.633 14.273 3.793 1 95.94 62 GLU B CA 1
ATOM 1728 C C . GLU B 1 62 ? -13.164 13.969 4.066 1 95.94 62 GLU B C 1
ATOM 1730 O O . GLU B 1 62 ? -12.414 13.625 3.148 1 95.94 62 GLU B O 1
ATOM 1735 N N . ASN B 1 63 ? -12.75 14.102 5.32 1 97.44 63 ASN B N 1
ATOM 1736 C CA . ASN B 1 63 ? -11.359 13.867 5.664 1 97.44 63 ASN B CA 1
ATOM 1737 C C . ASN B 1 63 ? -10.977 12.398 5.48 1 97.44 63 ASN B C 1
ATOM 1739 O O . ASN B 1 63 ? -9.836 12.094 5.129 1 97.44 63 ASN B O 1
ATOM 1743 N N . GLY B 1 64 ? -11.906 11.555 5.762 1 97.19 64 GLY B N 1
ATOM 1744 C CA . GLY B 1 64 ? -11.68 10.141 5.484 1 97.19 64 GLY B CA 1
ATOM 1745 C C . GLY B 1 64 ? -11.469 9.852 4.008 1 97.19 64 GLY B C 1
ATOM 1746 O O . GLY B 1 64 ? -10.594 9.062 3.646 1 97.19 64 GLY B O 1
ATOM 1747 N N . ARG B 1 65 ? -12.242 10.484 3.16 1 97.06 65 ARG B N 1
ATOM 1748 C CA . ARG B 1 65 ? -12.086 10.336 1.716 1 97.06 65 ARG B CA 1
ATOM 1749 C C . ARG B 1 65 ? -10.719 10.844 1.259 1 97.06 65 ARG B C 1
ATOM 1751 O O . ARG B 1 65 ? -10.102 10.25 0.372 1 97.06 65 ARG B O 1
ATOM 1758 N N . LEU B 1 66 ? -10.32 11.914 1.829 1 97.56 66 LEU B N 1
ATOM 1759 C CA . LEU B 1 66 ? -9 12.445 1.511 1 97.56 66 LEU B CA 1
ATOM 1760 C C . LEU B 1 66 ? -7.91 11.43 1.852 1 97.56 66 LEU B C 1
ATOM 1762 O O . LEU B 1 66 ? -6.938 11.289 1.107 1 97.56 66 LEU B O 1
ATOM 1766 N N . CYS B 1 67 ? -8.039 10.758 3.016 1 98.38 67 CYS B N 1
ATOM 1767 C CA . CYS B 1 67 ? -7.082 9.719 3.387 1 98.38 67 CYS B CA 1
ATOM 1768 C C . CYS B 1 67 ? -7.027 8.625 2.33 1 98.38 67 CYS B C 1
ATOM 1770 O O . CYS B 1 67 ? -5.945 8.18 1.947 1 98.38 67 CYS B O 1
ATOM 1772 N N . LEU B 1 68 ? -8.188 8.211 1.864 1 97.81 68 LEU B N 1
ATOM 1773 C CA . LEU B 1 68 ? -8.258 7.172 0.839 1 97.81 68 LEU B CA 1
ATOM 1774 C C . LEU B 1 68 ? -7.578 7.637 -0.447 1 97.81 68 LEU B C 1
ATOM 1776 O O . LEU B 1 68 ? -6.863 6.867 -1.089 1 97.81 68 LEU B O 1
ATOM 1780 N N . GLU B 1 69 ? -7.793 8.852 -0.788 1 97.94 69 GLU B N 1
ATOM 1781 C CA . GLU B 1 69 ? -7.18 9.414 -1.991 1 97.94 69 GLU B CA 1
ATOM 1782 C C . GLU B 1 69 ? -5.664 9.508 -1.844 1 97.94 69 GLU B C 1
ATOM 1784 O O . GLU B 1 69 ? -4.926 9.266 -2.799 1 97.94 69 GLU B O 1
ATOM 1789 N N . LEU B 1 70 ? -5.219 9.883 -0.679 1 98.44 70 LEU B N 1
ATOM 1790 C CA . LEU B 1 70 ? -3.789 9.969 -0.406 1 98.44 70 LEU B CA 1
ATOM 1791 C C . LEU B 1 70 ? -3.123 8.602 -0.556 1 98.44 70 LEU B C 1
ATOM 1793 O O . LEU B 1 70 ? -2.057 8.492 -1.163 1 98.44 70 LEU B O 1
ATOM 1797 N N . VAL B 1 71 ? -3.705 7.562 0.028 1 98.5 71 VAL B N 1
ATOM 1798 C CA . VAL B 1 71 ? -3.168 6.211 -0.064 1 98.5 71 VAL B CA 1
ATOM 1799 C C . VAL B 1 71 ? -3.156 5.758 -1.522 1 98.5 71 VAL B C 1
ATOM 1801 O O . VAL B 1 71 ? -2.148 5.238 -2.01 1 98.5 71 VAL B O 1
ATOM 1804 N N . GLN B 1 72 ? -4.254 5.988 -2.191 1 97.81 72 GLN B N 1
ATOM 1805 C CA . GLN B 1 72 ? -4.355 5.613 -3.598 1 97.81 72 GLN B CA 1
ATOM 1806 C C . GLN B 1 72 ? -3.256 6.277 -4.426 1 97.81 72 GLN B C 1
ATOM 1808 O O . GLN B 1 72 ? -2.574 5.613 -5.207 1 97.81 72 GLN B O 1
ATOM 1813 N N . GLU B 1 73 ? -3.135 7.543 -4.309 1 97.81 73 GLU B N 1
ATOM 1814 C CA . GLU B 1 73 ? -2.143 8.305 -5.055 1 97.81 73 GLU B CA 1
ATOM 1815 C C . GLU B 1 73 ? -0.728 7.82 -4.75 1 97.81 73 GLU B C 1
ATOM 1817 O O . GLU B 1 73 ? 0.113 7.742 -5.648 1 97.81 73 GLU B O 1
ATOM 1822 N N . PHE B 1 74 ? -0.454 7.52 -3.52 1 98 74 PHE B N 1
ATOM 1823 C CA . PHE B 1 74 ? 0.854 7.027 -3.105 1 98 74 PHE B CA 1
ATOM 1824 C C . PHE B 1 74 ? 1.16 5.688 -3.762 1 98 74 PHE B C 1
ATOM 1826 O O . PHE B 1 74 ? 2.262 5.477 -4.273 1 98 74 PHE B O 1
ATOM 1833 N N . LEU B 1 75 ? 0.191 4.789 -3.711 1 96.38 75 LEU B N 1
ATOM 1834 C CA . LEU B 1 75 ? 0.372 3.473 -4.312 1 96.38 75 LEU B CA 1
ATOM 1835 C C . LEU B 1 75 ? 0.687 3.594 -5.801 1 96.38 75 LEU B C 1
ATOM 1837 O O . LEU B 1 75 ? 1.578 2.91 -6.309 1 96.38 75 LEU B O 1
ATOM 1841 N N . VAL B 1 76 ? -0.022 4.5 -6.469 1 94.94 76 VAL B N 1
ATOM 1842 C CA . VAL B 1 76 ? 0.197 4.723 -7.895 1 94.94 76 VAL B CA 1
ATOM 1843 C C . VAL B 1 76 ? 1.587 5.316 -8.117 1 94.94 76 VAL B C 1
ATOM 1845 O O . VAL B 1 76 ? 2.326 4.863 -8.992 1 94.94 76 VAL B O 1
ATOM 1848 N N . SER B 1 77 ? 1.92 6.27 -7.324 1 95.69 77 SER B N 1
ATOM 1849 C CA . SER B 1 77 ? 3.207 6.945 -7.457 1 95.69 77 SER B CA 1
ATOM 1850 C C . SER B 1 77 ? 4.363 5.98 -7.219 1 95.69 77 SER B C 1
ATOM 1852 O O . SER B 1 77 ? 5.426 6.113 -7.836 1 95.69 77 SER B O 1
ATOM 1854 N N . MET B 1 78 ? 4.168 5.047 -6.359 1 94.19 78 MET B N 1
ATOM 1855 C CA . MET B 1 78 ? 5.199 4.066 -6.031 1 94.19 78 MET B CA 1
ATOM 1856 C C . MET B 1 78 ? 5.148 2.881 -6.992 1 94.19 78 MET B C 1
ATOM 1858 O O . MET B 1 78 ? 5.953 1.953 -6.883 1 94.19 78 MET B O 1
ATOM 1862 N N . GLU B 1 79 ? 4.219 2.906 -7.848 1 91.44 79 GLU B N 1
ATOM 1863 C CA . GLU B 1 79 ? 4.035 1.854 -8.844 1 91.44 79 GLU B CA 1
ATOM 1864 C C . GLU B 1 79 ? 3.785 0.504 -8.18 1 91.44 79 GLU B C 1
ATOM 1866 O O . GLU B 1 79 ? 4.309 -0.52 -8.625 1 91.44 79 GLU B O 1
ATOM 1871 N N . LEU B 1 80 ? 3.109 0.525 -7.047 1 90.62 80 LEU B N 1
ATOM 1872 C CA . LEU B 1 80 ? 2.652 -0.691 -6.387 1 90.62 80 LEU B CA 1
ATOM 1873 C C . LEU B 1 80 ? 1.352 -1.191 -7.008 1 90.62 80 LEU B C 1
ATOM 1875 O O . LEU B 1 80 ? 0.304 -1.183 -6.355 1 90.62 80 LEU B O 1
ATOM 1879 N N . GLU B 1 81 ? 1.408 -1.731 -8.133 1 88.31 81 GLU B N 1
ATOM 1880 C CA . GLU B 1 81 ? 0.273 -1.99 -9.016 1 88.31 81 GLU B CA 1
ATOM 1881 C C . GLU B 1 81 ? -0.636 -3.072 -8.438 1 88.31 81 GLU B C 1
ATOM 1883 O O . GLU B 1 81 ? -1.861 -2.977 -8.531 1 88.31 81 GLU B O 1
ATOM 1888 N N . GLN B 1 82 ? -0.084 -4.148 -7.914 1 84.06 82 GLN B N 1
ATOM 1889 C CA . GLN B 1 82 ? -0.908 -5.219 -7.363 1 84.06 82 GLN B CA 1
ATOM 1890 C C . GLN B 1 82 ? -1.679 -4.742 -6.137 1 84.06 82 GLN B C 1
ATOM 1892 O O . GLN B 1 82 ? -2.865 -5.043 -5.984 1 84.06 82 GLN B O 1
ATOM 1897 N N . THR B 1 83 ? -0.94 -4.02 -5.266 1 90.94 83 THR B N 1
ATOM 1898 C CA . THR B 1 83 ? -1.588 -3.463 -4.082 1 90.94 83 THR B CA 1
ATOM 1899 C C . THR B 1 83 ? -2.699 -2.496 -4.48 1 90.94 83 THR B C 1
ATOM 1901 O O . THR B 1 83 ? -3.793 -2.533 -3.912 1 90.94 83 THR B O 1
ATOM 1904 N N . TYR B 1 84 ? -2.436 -1.679 -5.52 1 92.94 84 TYR B N 1
ATOM 1905 C CA . TYR B 1 84 ? -3.418 -0.705 -5.984 1 92.94 84 TYR B CA 1
ATOM 1906 C C . TYR B 1 84 ? -4.676 -1.398 -6.492 1 92.94 84 TYR B C 1
ATOM 1908 O O . TYR B 1 84 ? -5.793 -0.968 -6.195 1 92.94 84 TYR B O 1
ATOM 1916 N N . SER B 1 85 ? -4.531 -2.424 -7.23 1 87.06 85 SER B N 1
ATOM 1917 C CA . SER B 1 85 ? -5.672 -3.141 -7.793 1 87.06 85 SER B CA 1
ATOM 1918 C C . SER B 1 85 ? -6.562 -3.717 -6.695 1 87.06 85 SER B C 1
ATOM 1920 O O . SER B 1 85 ? -7.789 -3.635 -6.777 1 87.06 85 SER B O 1
ATOM 1922 N N . VAL B 1 86 ? -5.984 -4.328 -5.684 1 88.25 86 VAL B N 1
ATOM 1923 C CA . VAL B 1 86 ? -6.738 -4.906 -4.578 1 88.25 86 VAL B CA 1
ATOM 1924 C C . VAL B 1 86 ? -7.371 -3.795 -3.746 1 88.25 86 VAL B C 1
ATOM 1926 O O . VAL B 1 86 ? -8.516 -3.92 -3.301 1 88.25 86 VAL B O 1
ATOM 1929 N N . PHE B 1 87 ? -6.641 -2.727 -3.504 1 92.62 87 PHE B N 1
ATOM 1930 C CA . PHE B 1 87 ? -7.148 -1.598 -2.734 1 92.62 87 PHE B CA 1
ATOM 1931 C C . PHE B 1 87 ? -8.414 -1.031 -3.373 1 92.62 87 PHE B C 1
ATOM 1933 O O . PHE B 1 87 ? -9.398 -0.758 -2.68 1 92.62 87 PHE B O 1
ATOM 1940 N N . LYS B 1 88 ? -8.352 -0.805 -4.645 1 90.44 88 LYS B N 1
ATOM 1941 C CA . LYS B 1 88 ? -9.508 -0.287 -5.371 1 90.44 88 LYS B CA 1
ATOM 1942 C C . LYS B 1 88 ? -10.727 -1.185 -5.172 1 90.44 88 LYS B C 1
ATOM 1944 O O . LYS B 1 88 ? -11.844 -0.694 -4.98 1 90.44 88 LYS B O 1
ATOM 1949 N N . ALA B 1 89 ? -10.547 -2.41 -5.223 1 83.94 89 ALA B N 1
ATOM 1950 C CA . ALA B 1 89 ? -11.633 -3.379 -5.09 1 83.94 89 ALA B CA 1
ATOM 1951 C C . ALA B 1 89 ? -12.141 -3.439 -3.654 1 83.94 89 ALA B C 1
ATOM 1953 O O . ALA B 1 89 ? -13.352 -3.502 -3.42 1 83.94 89 ALA B O 1
ATOM 1954 N N . GLU B 1 90 ? -11.172 -3.465 -2.697 1 86.81 90 GLU B N 1
ATOM 1955 C CA . GLU B 1 90 ? -11.523 -3.637 -1.291 1 86.81 90 GLU B CA 1
ATOM 1956 C C . GLU B 1 90 ? -12.125 -2.359 -0.711 1 86.81 90 GLU B C 1
ATOM 1958 O O . GLU B 1 90 ? -13.031 -2.414 0.121 1 86.81 90 GLU B O 1
ATOM 1963 N N . ALA B 1 91 ? -11.594 -1.246 -1.112 1 89.88 91 ALA B N 1
ATOM 1964 C CA . ALA B 1 91 ? -12.016 0.035 -0.55 1 89.88 91 ALA B CA 1
ATOM 1965 C C . ALA B 1 91 ? -13.055 0.712 -1.442 1 89.88 91 ALA B C 1
ATOM 1967 O O . ALA B 1 91 ? -13.68 1.695 -1.04 1 89.88 91 ALA B O 1
ATOM 1968 N N . LYS B 1 92 ? -13.266 0.191 -2.684 1 87.62 92 LYS B N 1
ATOM 1969 C CA . LYS B 1 92 ? -14.234 0.716 -3.639 1 87.62 92 LYS B CA 1
ATOM 1970 C C . LYS B 1 92 ? -14.055 2.217 -3.842 1 87.62 92 LYS B C 1
ATOM 1972 O O . LYS B 1 92 ? -15.016 2.984 -3.75 1 87.62 92 LYS B O 1
ATOM 1977 N N . THR B 1 93 ? -12.773 2.547 -4.059 1 87.75 93 THR B N 1
A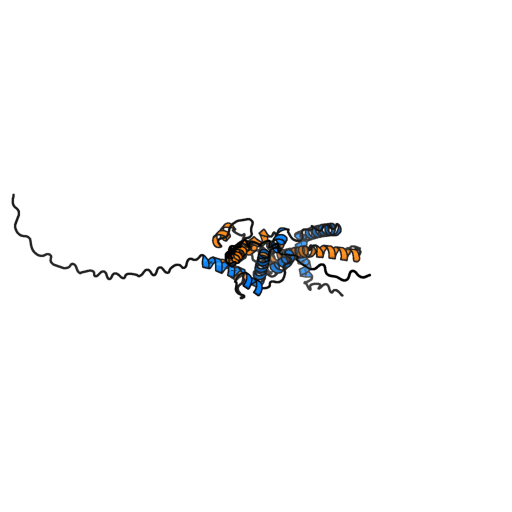TOM 1978 C CA . THR B 1 93 ? -12.438 3.963 -4.148 1 87.75 93 THR B CA 1
ATOM 1979 C C . THR B 1 93 ? -12.688 4.488 -5.562 1 87.75 93 THR B C 1
ATOM 1981 O O . THR B 1 93 ? -12.695 3.719 -6.523 1 87.75 93 THR B O 1
ATOM 1984 N N . GLU B 1 94 ? -12.969 5.75 -5.613 1 90.44 94 GLU B N 1
ATOM 1985 C CA . GLU B 1 94 ? -13.055 6.473 -6.879 1 90.44 94 GLU B CA 1
ATOM 1986 C C . GLU B 1 94 ? -11.688 7.027 -7.285 1 90.44 94 GLU B C 1
ATOM 1988 O O . GLU B 1 94 ? -10.773 7.113 -6.461 1 90.44 94 GLU B O 1
ATOM 1993 N N . PRO B 1 95 ? -11.523 7.324 -8.609 1 93.38 95 PRO B N 1
ATOM 1994 C CA . PRO B 1 95 ? -10.25 7.906 -9.039 1 93.38 95 PRO B CA 1
ATOM 1995 C C . PRO B 1 95 ? -9.891 9.18 -8.273 1 93.38 95 PRO B C 1
ATOM 1997 O O . PRO B 1 95 ? -10.766 9.984 -7.953 1 93.38 95 PRO B O 1
ATOM 2000 N N . VAL B 1 96 ? -8.664 9.336 -8.109 1 96.06 96 VAL B N 1
ATOM 2001 C CA . VAL B 1 96 ? -8.172 10.477 -7.34 1 96.06 96 VAL B CA 1
ATOM 2002 C C . VAL B 1 96 ? -8.258 11.75 -8.18 1 96.06 96 VAL B C 1
ATOM 2004 O O . VAL B 1 96 ? -7.891 11.75 -9.352 1 96.06 96 VAL B O 1
ATOM 2007 N N . ASN B 1 97 ? -8.852 12.742 -7.629 1 95.62 97 ASN B N 1
ATOM 2008 C CA . ASN B 1 97 ? -8.75 14.094 -8.188 1 95.62 97 A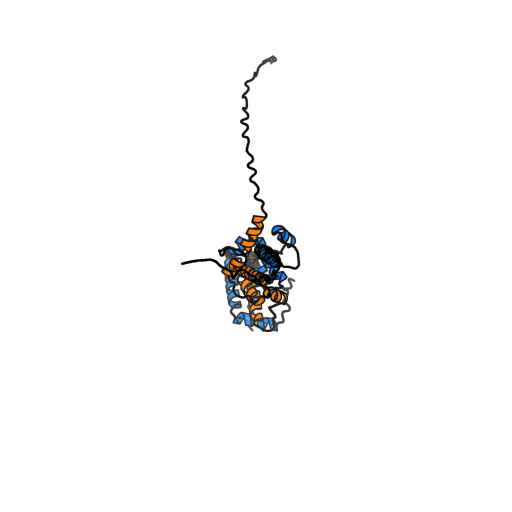SN B CA 1
ATOM 2009 C C . ASN B 1 97 ? -7.578 14.859 -7.586 1 95.62 97 ASN B C 1
ATOM 2011 O O . ASN B 1 97 ? -7.738 15.57 -6.59 1 95.62 97 ASN B O 1
ATOM 2015 N N . ARG B 1 98 ? -6.445 14.805 -8.242 1 96.88 98 ARG B N 1
ATOM 2016 C CA . ARG B 1 98 ? -5.188 15.289 -7.676 1 96.88 98 ARG B CA 1
ATOM 2017 C C . ARG B 1 98 ? -5.25 16.781 -7.402 1 96.88 98 ARG B C 1
ATOM 2019 O O . ARG B 1 98 ? -4.875 17.25 -6.316 1 96.88 98 ARG B O 1
ATOM 2026 N N . PRO B 1 99 ? -5.719 17.641 -8.359 1 97.31 99 PRO B N 1
ATOM 2027 C CA . PRO B 1 99 ? -5.785 19.078 -8.094 1 97.31 99 PRO B CA 1
ATOM 2028 C C . PRO B 1 99 ? -6.652 19.422 -6.883 1 97.31 99 PRO B C 1
ATOM 2030 O O . PRO B 1 99 ? -6.305 20.297 -6.098 1 97.31 99 PRO B O 1
ATOM 2033 N N . GLU B 1 100 ? -7.723 18.766 -6.742 1 97.5 100 GLU B N 1
ATOM 2034 C CA . GLU B 1 100 ? -8.625 19.031 -5.625 1 97.5 100 GLU B CA 1
ATOM 2035 C C . GLU B 1 100 ? -7.977 18.672 -4.293 1 97.5 100 GLU B C 1
ATOM 2037 O O . GLU B 1 100 ? -8.102 19.406 -3.312 1 97.5 100 GLU B O 1
ATOM 2042 N N . VAL B 1 101 ? -7.332 17.516 -4.258 1 97.75 101 VAL B N 1
ATOM 2043 C CA . VAL B 1 101 ? -6.664 17.062 -3.039 1 97.75 101 VAL B CA 1
ATOM 2044 C C . VAL B 1 101 ? -5.551 18.047 -2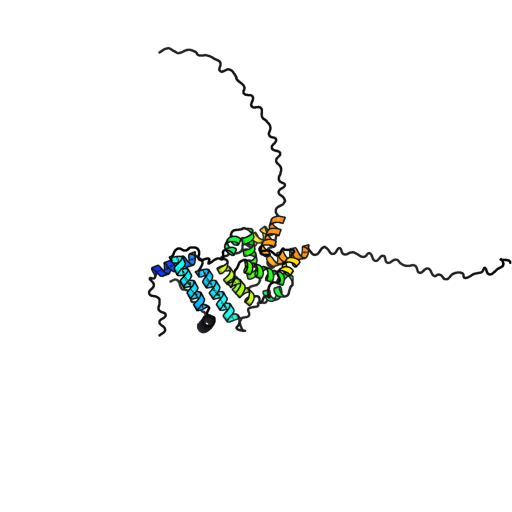.672 1 97.75 101 VAL B C 1
ATOM 2046 O O . VAL B 1 101 ? -5.41 18.422 -1.507 1 97.75 101 VAL B O 1
ATOM 2049 N N . ALA B 1 102 ? -4.793 18.422 -3.67 1 98 102 ALA B N 1
ATOM 2050 C CA . ALA B 1 102 ? -3.695 19.359 -3.459 1 98 102 ALA B CA 1
ATOM 2051 C C . ALA B 1 102 ? -4.203 20.672 -2.883 1 98 102 ALA B C 1
ATOM 2053 O O . ALA B 1 102 ? -3.609 21.219 -1.947 1 98 102 ALA B O 1
ATOM 2054 N N . GLU B 1 103 ? -5.23 21.125 -3.453 1 97.12 103 GLU B N 1
ATOM 2055 C CA . GLU B 1 103 ? -5.812 22.375 -3 1 97.12 103 GLU B CA 1
ATOM 2056 C C . GLU B 1 103 ? -6.336 22.266 -1.572 1 97.12 103 GLU B C 1
ATOM 2058 O O . GLU B 1 103 ? -6.086 23.141 -0.739 1 97.12 103 GLU B O 1
ATOM 2063 N N . THR B 1 104 ? -7.043 21.234 -1.278 1 97.06 104 THR B N 1
ATOM 2064 C CA . THR B 1 104 ? -7.699 21.031 0.011 1 97.06 104 THR B CA 1
ATOM 2065 C C . THR B 1 104 ? -6.664 20.891 1.125 1 97.06 104 THR B C 1
ATOM 2067 O O . THR B 1 104 ? -6.883 21.359 2.244 1 97.06 104 THR B O 1
ATOM 2070 N N . LEU B 1 105 ? -5.523 20.281 0.809 1 97.56 105 LEU B N 1
ATOM 2071 C CA . LEU B 1 105 ? -4.52 19.984 1.828 1 97.56 105 LEU B CA 1
ATOM 2072 C C . LEU B 1 105 ? -3.322 20.922 1.692 1 97.56 105 LEU B C 1
ATOM 2074 O O . LEU B 1 105 ? -2.301 20.719 2.355 1 97.56 105 LEU B O 1
ATOM 2078 N N . ASN B 1 106 ? -3.42 21.891 0.811 1 96.12 106 ASN B N 1
ATOM 2079 C CA . ASN B 1 106 ? -2.359 22.875 0.588 1 96.12 106 ASN B CA 1
ATOM 2080 C C . ASN B 1 106 ? -1.051 22.203 0.186 1 96.12 106 ASN B C 1
ATOM 2082 O O . ASN B 1 106 ? -0.011 22.438 0.803 1 96.12 106 ASN B O 1
ATOM 2086 N N . LEU B 1 107 ? -1.175 21.344 -0.73 1 97.56 107 LEU B N 1
ATOM 2087 C CA . LEU B 1 107 ? -0.035 20.641 -1.308 1 97.56 107 LEU B CA 1
ATOM 2088 C C . LEU B 1 107 ? 0.195 21.062 -2.752 1 97.56 107 LEU B C 1
ATOM 2090 O O . LEU B 1 107 ? -0.554 21.891 -3.285 1 97.56 107 LEU B O 1
ATOM 2094 N N . GLN B 1 108 ? 1.252 20.562 -3.33 1 97.38 108 GLN B N 1
ATOM 2095 C CA . GLN B 1 108 ? 1.607 20.906 -4.703 1 97.38 108 GLN B CA 1
ATOM 2096 C C . GLN B 1 108 ? 1.455 19.703 -5.629 1 97.38 108 GLN B C 1
ATOM 2098 O O . GLN B 1 108 ? 1.842 18.594 -5.277 1 97.38 108 GLN B O 1
ATOM 2103 N N . VAL B 1 109 ? 0.805 19.938 -6.742 1 97.25 109 VAL B N 1
ATOM 2104 C CA . VAL B 1 109 ? 0.767 18.906 -7.762 1 97.25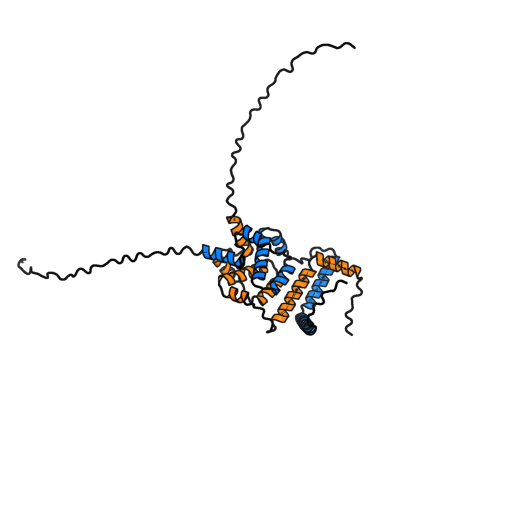 109 VAL B CA 1
ATOM 2105 C C . VAL B 1 109 ? 2.143 18.766 -8.414 1 97.25 109 VAL B C 1
ATOM 2107 O O . VAL B 1 109 ? 2.592 19.656 -9.125 1 97.25 109 VAL B O 1
ATOM 2110 N N . SER B 1 110 ? 2.846 17.75 -8.141 1 95.88 110 SER B N 1
ATOM 2111 C CA . SER B 1 110 ? 4.184 17.438 -8.633 1 95.88 110 SER B CA 1
ATOM 2112 C C . SER B 1 110 ? 4.414 15.938 -8.734 1 95.88 110 SER B C 1
ATOM 2114 O O . SER B 1 110 ? 3.473 15.156 -8.602 1 95.88 110 SER B O 1
ATOM 2116 N N . ASP B 1 111 ? 5.633 15.523 -9.023 1 94.81 111 ASP B N 1
ATOM 2117 C CA . ASP B 1 111 ? 5.969 14.102 -9.102 1 94.81 111 ASP B CA 1
ATOM 2118 C C . ASP B 1 111 ? 6.137 13.508 -7.707 1 94.81 111 ASP B C 1
ATOM 2120 O O . ASP B 1 111 ? 6.152 12.281 -7.547 1 94.81 111 ASP B O 1
ATOM 2124 N N . GLU B 1 112 ? 6.277 14.375 -6.773 1 96.25 112 GLU B N 1
ATOM 2125 C CA . GLU B 1 112 ? 6.391 13.906 -5.395 1 96.25 112 GLU B CA 1
ATOM 2126 C C . GLU B 1 112 ? 5.031 13.508 -4.832 1 96.25 112 GLU B C 1
ATOM 2128 O O . GLU B 1 112 ? 4.082 14.305 -4.863 1 96.25 112 GLU B O 1
ATOM 2133 N N . PRO B 1 113 ? 4.906 12.359 -4.355 1 97.62 113 PRO B N 1
ATOM 2134 C CA . PRO B 1 113 ? 3.623 11.945 -3.777 1 97.62 113 PRO B CA 1
ATOM 2135 C C . PRO B 1 113 ? 3.152 12.883 -2.666 1 97.62 113 PRO B C 1
ATOM 2137 O O . PRO B 1 113 ? 3.971 13.383 -1.891 1 97.62 113 PRO B O 1
ATOM 2140 N N . PHE B 1 114 ? 1.862 13.055 -2.551 1 98.56 114 PHE B N 1
ATOM 2141 C CA . PHE B 1 114 ? 1.272 13.961 -1.57 1 98.56 114 PHE B CA 1
ATOM 2142 C C . PHE B 1 114 ? 1.665 13.555 -0.155 1 98.56 114 PHE B C 1
ATOM 2144 O O . PHE B 1 114 ? 1.97 14.406 0.68 1 98.56 114 PHE B O 1
ATOM 2151 N N . LEU B 1 115 ? 1.63 12.32 0.12 1 98.5 115 LEU B N 1
ATOM 2152 C CA . LEU B 1 115 ? 1.968 11.828 1.451 1 98.5 115 LEU B CA 1
ATOM 2153 C C . LEU B 1 115 ? 3.385 12.234 1.838 1 98.5 115 LEU B C 1
ATOM 2155 O O . LEU B 1 115 ? 3.633 12.625 2.98 1 98.5 115 LEU B O 1
ATOM 2159 N N . LEU B 1 116 ? 4.281 12.062 0.88 1 98.25 116 LEU B N 1
ATOM 2160 C CA . LEU B 1 116 ? 5.664 12.461 1.126 1 98.25 116 LEU B CA 1
ATOM 2161 C C . LEU B 1 116 ? 5.77 13.961 1.353 1 98.25 116 LEU B C 1
ATOM 2163 O O . LEU B 1 116 ? 6.539 14.414 2.207 1 98.25 116 LEU B O 1
ATOM 2167 N N . GLN B 1 117 ? 5.07 14.758 0.637 1 98.12 117 GLN B N 1
ATOM 2168 C CA . GLN B 1 117 ? 5.027 16.203 0.855 1 98.12 117 GLN B CA 1
ATOM 2169 C C . GLN B 1 117 ? 4.551 16.531 2.268 1 98.12 117 GLN B C 1
ATOM 2171 O O . GLN B 1 117 ? 5.109 17.406 2.93 1 98.12 117 GLN B O 1
ATOM 2176 N N . MET B 1 118 ? 3.51 15.852 2.691 1 98.19 118 MET B N 1
ATOM 2177 C CA . MET B 1 118 ? 2.957 16.078 4.023 1 98.19 118 MET B CA 1
ATOM 2178 C C . MET B 1 118 ? 3.984 15.758 5.102 1 98.19 118 MET B C 1
ATOM 2180 O O . MET B 1 118 ? 4.164 16.531 6.047 1 98.19 118 MET B O 1
ATOM 2184 N N . VAL B 1 119 ? 4.66 14.641 4.977 1 98.06 119 VAL B N 1
ATOM 2185 C CA . VAL B 1 119 ? 5.668 14.211 5.938 1 98.06 119 VAL B CA 1
ATOM 2186 C C . VAL B 1 119 ? 6.832 15.195 5.941 1 98.06 119 VAL B C 1
ATOM 2188 O O . VAL B 1 119 ? 7.332 15.57 7.004 1 98.06 119 VAL B O 1
ATOM 2191 N N . ASN B 1 120 ? 7.27 15.602 4.758 1 96.94 120 ASN B N 1
ATOM 2192 C CA . ASN B 1 120 ? 8.344 16.578 4.645 1 96.94 120 ASN B CA 1
ATOM 2193 C C . ASN B 1 120 ? 7.996 17.891 5.359 1 96.94 120 ASN B C 1
ATOM 2195 O O . ASN B 1 120 ? 8.836 18.469 6.043 1 96.94 120 ASN B O 1
ATOM 2199 N N . LYS B 1 121 ? 6.793 18.328 5.191 1 95.06 121 LYS B N 1
ATOM 2200 C CA . LYS B 1 121 ? 6.344 19.562 5.816 1 95.06 121 LYS B CA 1
ATOM 2201 C C . LYS B 1 121 ? 6.367 19.453 7.336 1 95.06 121 LYS B C 1
ATOM 2203 O O . LYS B 1 121 ? 6.805 20.375 8.023 1 95.06 121 LYS B O 1
ATOM 2208 N N . ILE B 1 122 ? 5.906 18.406 7.852 1 94.81 122 ILE B N 1
ATOM 2209 C CA . ILE B 1 122 ? 5.844 18.188 9.289 1 94.81 122 ILE B CA 1
ATOM 2210 C C . ILE B 1 122 ? 7.258 18.109 9.867 1 94.81 122 ILE B C 1
ATOM 2212 O O . ILE B 1 122 ? 7.543 18.672 10.922 1 94.81 122 ILE B O 1
ATOM 2216 N N . ARG B 1 123 ? 8.125 17.391 9.156 1 94.56 123 ARG B N 1
ATOM 2217 C CA . ARG B 1 123 ? 9.477 17.156 9.641 1 94.56 123 ARG B CA 1
ATOM 2218 C C . ARG B 1 123 ? 10.336 18.422 9.516 1 94.56 123 ARG B C 1
ATOM 2220 O O . ARG B 1 123 ? 11.289 18.609 10.273 1 94.56 123 ARG B O 1
ATOM 2227 N N . SER B 1 124 ? 10.07 19.25 8.57 1 90.25 124 SER B N 1
ATOM 2228 C CA . SER B 1 124 ? 10.82 20.484 8.391 1 90.25 124 SER B CA 1
ATOM 2229 C C . SER B 1 124 ? 10.391 21.547 9.398 1 90.25 124 SER B C 1
ATOM 2231 O O . SER B 1 124 ? 11.172 22.438 9.742 1 90.25 124 SER B O 1
ATOM 2233 N N . SER B 1 125 ? 9.133 21.562 9.734 1 79.62 125 SER B N 1
ATOM 2234 C CA . SER B 1 125 ? 8.633 22.531 10.703 1 79.62 125 SER B CA 1
ATOM 2235 C C . SER B 1 125 ? 9.188 22.25 12.102 1 79.62 125 SER B C 1
ATOM 2237 O O . SER B 1 125 ? 9.242 23.156 12.938 1 79.62 125 SER B O 1
ATOM 2239 N N . GLY B 1 126 ? 9.406 20.984 12.5 1 59.47 126 GLY B N 1
ATOM 2240 C CA . GLY B 1 126 ? 9.977 20.672 13.805 1 59.47 126 GLY B CA 1
ATOM 2241 C C . GLY B 1 126 ? 11.445 21.031 13.914 1 59.47 126 GLY B C 1
ATOM 2242 O O . GLY B 1 126 ? 12.008 21 15.008 1 59.47 126 GLY B O 1
ATOM 2243 N N . LYS B 1 127 ? 12.133 21 12.898 1 55.69 127 LYS B N 1
ATOM 2244 C CA . LYS B 1 127 ? 13.531 21.406 12.977 1 55.69 127 LYS B CA 1
ATOM 2245 C C . LYS B 1 127 ? 13.656 22.906 13.18 1 55.69 127 LYS B C 1
ATOM 2247 O O . LYS B 1 127 ? 13.133 23.688 12.383 1 55.69 127 LYS B O 1
ATOM 2252 N N . ALA B 1 128 ? 13.477 23.375 14.414 1 45.66 128 ALA B N 1
ATOM 2253 C CA . ALA B 1 128 ? 13.867 24.734 14.766 1 45.66 128 ALA B CA 1
ATOM 2254 C C . ALA B 1 128 ? 15.031 25.219 13.898 1 45.66 128 ALA B C 1
ATOM 2256 O O . ALA B 1 128 ? 15.922 24.438 13.562 1 45.66 128 ALA B O 1
ATOM 2257 N N . PRO B 1 129 ? 14.875 26.297 13.188 1 43.22 129 PRO B N 1
ATOM 2258 C CA . PRO B 1 129 ? 16.047 26.859 12.531 1 43.22 129 PRO B CA 1
ATOM 2259 C C . PRO B 1 129 ? 17.312 26.766 13.398 1 43.22 129 PRO B C 1
ATOM 2261 O O . PRO B 1 129 ? 17.297 27.203 14.555 1 43.22 129 PRO B O 1
ATOM 2264 N N . ARG B 1 130 ? 17.906 25.688 13.438 1 38.88 130 ARG B N 1
ATOM 2265 C CA . ARG B 1 130 ? 19.188 25.797 14.125 1 38.88 130 ARG B CA 1
ATOM 2266 C C . ARG B 1 130 ? 19.875 27.125 13.789 1 38.88 130 ARG B C 1
ATOM 2268 O O . ARG B 1 130 ? 20.141 27.422 12.625 1 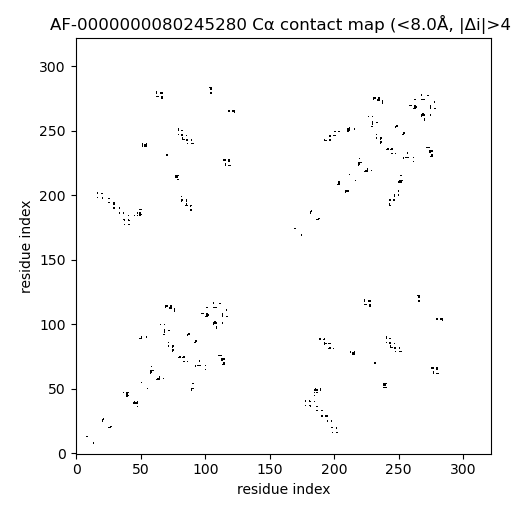38.88 130 ARG B O 1
ATOM 2275 N N . ARG B 1 131 ? 19.5 28.125 14.523 1 35.31 131 ARG B N 1
ATOM 2276 C CA . ARG B 1 131 ? 20.281 29.359 14.484 1 35.31 131 ARG B CA 1
ATOM 2277 C C . ARG B 1 131 ? 21.766 29.062 14.328 1 35.31 131 ARG B C 1
ATOM 2279 O O . ARG B 1 131 ? 22.344 28.297 15.094 1 35.31 131 ARG B O 1
ATOM 2286 N N . ASN B 1 132 ? 22.141 28.922 13.055 1 36.41 132 ASN B N 1
ATOM 2287 C CA . ASN B 1 132 ? 23.562 28.969 12.773 1 36.41 132 ASN B CA 1
ATOM 2288 C C . ASN B 1 132 ? 24.312 29.844 13.781 1 36.41 132 ASN B C 1
ATOM 2290 O O . ASN B 1 132 ? 24.062 31.047 13.859 1 36.41 132 ASN B O 1
ATOM 2294 N N . HIS B 1 133 ? 24.422 29.359 14.984 1 34.97 133 HIS B N 1
ATOM 2295 C CA . HIS B 1 133 ? 25.359 30.047 15.883 1 34.97 133 HIS B CA 1
ATOM 2296 C C . HIS B 1 133 ? 26.656 30.406 15.164 1 34.97 133 HIS B C 1
ATOM 2298 O O . HIS B 1 133 ? 27.422 29.531 14.766 1 34.97 133 HIS B O 1
ATOM 2304 N N . ALA B 1 134 ? 26.625 31.406 14.289 1 34.03 134 ALA B N 1
ATOM 2305 C CA . ALA B 1 134 ? 27.844 32.031 13.781 1 34.03 134 ALA B CA 1
ATOM 2306 C C . ALA B 1 134 ? 28.906 32.125 14.875 1 34.03 134 ALA B C 1
ATOM 2308 O O . ALA B 1 134 ? 28.766 32.938 15.812 1 34.03 134 ALA B O 1
ATOM 2309 N N . VAL B 1 135 ? 29.438 31 15.312 1 35.25 135 VAL B N 1
ATOM 2310 C CA . VAL B 1 135 ? 30.625 31.078 16.141 1 35.25 135 VAL B CA 1
ATOM 2311 C C . VAL B 1 135 ? 31.641 32.031 15.492 1 35.25 135 VAL B C 1
ATOM 2313 O O . VAL B 1 135 ? 32.094 31.781 14.359 1 35.25 135 VAL B O 1
ATOM 2316 N N . ALA B 1 136 ? 31.609 33.344 15.703 1 32.88 136 ALA B N 1
ATOM 2317 C CA . ALA B 1 136 ? 32.625 34.344 15.445 1 32.88 136 ALA B CA 1
ATOM 2318 C C . ALA B 1 136 ? 34 33.844 15.898 1 32.88 136 ALA B C 1
ATOM 2320 O O . ALA B 1 136 ? 34.219 33.625 17.078 1 32.88 136 ALA B O 1
ATOM 2321 N N . GLU B 1 137 ? 34.625 32.875 15.141 1 34.62 137 GLU B N 1
ATOM 2322 C CA . GLU B 1 137 ? 36 32.438 15.328 1 34.62 137 GLU B CA 1
ATOM 2323 C C . GLU B 1 137 ? 36.906 33.656 15.57 1 34.62 137 GLU B C 1
ATOM 2325 O O . GLU B 1 137 ? 37.031 34.531 14.703 1 34.62 137 GLU B O 1
ATOM 2330 N N . VAL B 1 138 ? 36.875 34.219 16.766 1 34 138 VAL B N 1
ATOM 2331 C CA . VAL B 1 138 ? 37.875 35.219 17.188 1 34 138 VAL B CA 1
ATOM 2332 C C . VAL B 1 138 ? 39.281 34.688 16.875 1 34 138 VAL B C 1
ATOM 2334 O O . VAL B 1 138 ? 39.688 33.656 17.406 1 34 138 VAL B O 1
ATOM 2337 N N . THR B 1 139 ? 39.688 34.625 15.609 1 35.09 139 THR B N 1
ATOM 2338 C CA . THR B 1 139 ? 41.031 34.344 15.156 1 35.09 139 THR B CA 1
ATOM 2339 C C . THR B 1 139 ? 42.062 35.094 15.992 1 35.09 139 THR B C 1
ATOM 2341 O O . THR B 1 139 ? 42.156 36.344 15.891 1 35.09 139 THR B O 1
ATOM 2344 N N . GLY B 1 140 ? 42.094 34.875 17.391 1 27.8 140 GLY B N 1
ATOM 2345 C CA . GLY B 1 140 ? 43.156 35.469 18.203 1 27.8 140 GLY B CA 1
ATOM 2346 C C . GLY B 1 140 ? 44.562 35.188 17.703 1 27.8 140 GLY B C 1
ATOM 2347 O O . GLY B 1 140 ? 44.906 34.031 17.469 1 27.8 140 GLY B O 1
ATOM 2348 N N . THR B 1 141 ? 45.125 35.969 16.766 1 32.28 141 THR B N 1
ATOM 2349 C CA . THR B 1 141 ? 46.5 36.062 16.25 1 32.28 141 THR B CA 1
ATOM 2350 C C . THR B 1 141 ? 47.5 35.906 17.375 1 32.28 141 THR B C 1
ATOM 2352 O O . THR B 1 141 ? 47.656 36.781 18.219 1 32.28 141 THR B O 1
ATOM 2355 N N . THR B 1 142 ? 47.531 34.688 18.109 1 29.45 142 THR B N 1
ATOM 2356 C CA . THR B 1 142 ? 48.562 34.531 19.141 1 29.45 142 THR B CA 1
ATOM 2357 C C . THR B 1 142 ? 49.938 34.656 18.531 1 29.45 142 THR B C 1
ATOM 2359 O O . THR B 1 142 ? 50.281 33.938 17.594 1 29.45 142 THR B O 1
ATOM 2362 N N . LYS B 1 143 ? 50.625 35.812 18.578 1 27.52 143 LYS B N 1
ATOM 2363 C CA . LYS B 1 143 ? 51.969 36.219 18.281 1 27.52 143 LYS B CA 1
ATOM 2364 C C . LYS B 1 143 ? 52.969 35.25 18.938 1 27.52 143 LYS B C 1
ATOM 2366 O O . LYS B 1 143 ? 53.062 35.219 20.172 1 27.52 143 LYS B O 1
ATOM 2371 N N . GLU B 1 144 ? 53.156 34.031 18.5 1 28.84 144 GLU B N 1
ATOM 2372 C CA . GLU B 1 144 ? 54.188 33.094 18.984 1 28.84 144 GLU B CA 1
ATOM 2373 C C . GLU B 1 144 ? 55.562 33.781 18.984 1 28.84 144 GLU B C 1
ATOM 2375 O O . GLU B 1 144 ? 56.062 34.188 17.938 1 28.84 144 GLU B O 1
ATOM 2380 N N . ARG B 1 145 ? 55.875 34.594 20.016 1 25.67 145 ARG B N 1
ATOM 2381 C CA . ARG B 1 145 ? 57.219 35.156 20.188 1 25.67 145 ARG B CA 1
ATOM 2382 C C . ARG B 1 145 ? 58.281 34.062 20.109 1 25.67 145 ARG B C 1
ATOM 2384 O O . ARG B 1 145 ? 58.156 33 20.75 1 25.67 145 ARG B O 1
ATOM 2391 N N . SER B 1 146 ? 59 33.938 19.078 1 28.25 146 SER B N 1
ATOM 2392 C CA . SER B 1 146 ? 60.188 33.156 18.688 1 28.25 146 SER B CA 1
ATOM 2393 C C . SER B 1 146 ? 61.312 33.281 19.734 1 28.25 146 SER B C 1
ATOM 2395 O O . SER B 1 146 ? 62.438 32.875 19.469 1 28.25 146 SER B O 1
ATOM 2397 N N . LEU B 1 147 ? 61.031 33.438 21.078 1 23.3 147 LEU B N 1
ATOM 2398 C CA . LEU B 1 147 ? 62.219 33.75 21.875 1 23.3 147 LEU B CA 1
ATOM 2399 C C . LEU B 1 147 ? 63.312 32.719 21.641 1 23.3 147 LEU B C 1
ATOM 2401 O O . LEU B 1 147 ? 63.062 31.516 21.641 1 23.3 147 LEU B O 1
ATOM 2405 N N . SER B 1 148 ? 64.625 33.125 21.359 1 24.64 148 SER B N 1
ATOM 2406 C CA . SER B 1 148 ? 66.062 32.969 21.062 1 24.64 148 SER B CA 1
ATOM 2407 C C . SER B 1 148 ? 66.75 32.125 22.125 1 24.64 148 SER B C 1
ATOM 2409 O O . SER B 1 148 ? 67.875 31.688 21.938 1 24.64 148 SER B O 1
ATOM 2411 N N . GLU B 1 149 ? 66.25 32.094 23.484 1 22.53 149 GLU B N 1
ATOM 2412 C CA . GLU B 1 149 ? 67.438 32.219 24.375 1 22.53 149 GLU B CA 1
ATOM 2413 C C . GLU B 1 149 ? 68.438 31.109 24.141 1 22.53 149 GLU B C 1
ATOM 2415 O O . GLU B 1 149 ? 68.062 30.078 23.562 1 22.53 149 GLU B O 1
ATOM 2420 N N . GLU B 1 150 ? 69.5 31.094 25.109 1 23.28 150 GLU B N 1
ATOM 2421 C CA . GLU B 1 150 ? 70.875 31.031 25.5 1 23.28 150 GLU B CA 1
ATOM 2422 C C . GLU B 1 150 ? 71.312 29.594 25.812 1 23.28 150 GLU B C 1
ATOM 2424 O O . GLU B 1 150 ? 70.812 28.984 26.75 1 23.28 150 GLU B O 1
ATOM 2429 N N . ILE B 1 151 ? 71.5 28.844 24.906 1 25.28 151 ILE B N 1
ATOM 2430 C CA . ILE B 1 151 ? 72.125 27.531 25.047 1 25.28 151 ILE B CA 1
ATOM 2431 C C . ILE B 1 151 ? 73.438 27.656 25.75 1 25.28 151 ILE B C 1
ATOM 2433 O O . ILE B 1 151 ? 74.438 28.078 25.156 1 25.28 151 ILE B O 1
ATOM 2437 N N . LYS B 1 152 ? 73.5 28.438 26.938 1 21.31 152 LYS B N 1
ATOM 2438 C CA . LYS B 1 152 ? 74.875 28.641 27.391 1 21.31 152 LYS B CA 1
ATOM 2439 C C . LYS B 1 152 ? 75.625 27.328 27.406 1 21.31 152 LYS B C 1
ATOM 2441 O O . LYS B 1 152 ? 76.75 27.25 26.859 1 21.31 152 LYS B O 1
ATOM 2446 N N . ASP B 1 153 ? 75.875 26.844 28.688 1 23.44 153 ASP B N 1
ATOM 2447 C CA . ASP B 1 153 ? 77.188 26.844 29.312 1 23.44 153 ASP B CA 1
ATOM 2448 C C . ASP B 1 153 ? 78 25.625 28.906 1 23.44 153 ASP B C 1
ATOM 2450 O O . ASP B 1 153 ? 79.125 25.75 28.375 1 23.44 153 ASP B O 1
ATOM 2454 N N . ASP B 1 154 ? 78.5 24.875 30.062 1 24.45 154 ASP B N 1
ATOM 2455 C CA . ASP B 1 154 ? 79.812 24.484 30.547 1 24.45 154 ASP B CA 1
ATOM 2456 C C . ASP B 1 154 ? 80.25 23.125 29.984 1 24.45 154 ASP B C 1
ATOM 2458 O O . ASP B 1 154 ? 79.5 22.141 30.125 1 24.45 154 ASP B O 1
ATOM 2462 N N . PHE B 1 155 ? 81.062 23.141 29.078 1 24.94 155 PHE B N 1
ATOM 2463 C CA . PHE B 1 155 ? 81.812 22.109 28.391 1 24.94 155 PHE B CA 1
ATOM 2464 C C . PHE B 1 155 ? 82.625 21.281 29.375 1 24.94 155 PHE B C 1
ATOM 2466 O O . PHE B 1 155 ? 83.812 21.453 29.5 1 24.94 155 PHE B O 1
ATOM 2473 N N . ASP B 1 156 ? 82.188 21.297 30.828 1 22.72 156 ASP B N 1
ATOM 2474 C CA . ASP B 1 156 ? 83.25 20.781 31.625 1 22.72 156 ASP B CA 1
ATOM 2475 C C . ASP B 1 156 ? 83.938 19.578 30.953 1 22.72 156 ASP B C 1
ATOM 2477 O O . ASP B 1 156 ? 83.375 19 30.016 1 22.72 156 ASP B O 1
ATOM 2481 N N . ASP B 1 157 ? 84.438 18.625 31.922 1 25.34 157 ASP B N 1
ATOM 2482 C CA . ASP B 1 157 ? 85.688 17.969 32.344 1 25.34 157 ASP B CA 1
ATOM 2483 C C . ASP B 1 157 ? 85.938 16.719 31.5 1 25.34 157 ASP B C 1
ATOM 2485 O O . ASP B 1 157 ? 87.062 16.516 31.031 1 25.34 157 ASP B O 1
ATOM 2489 N N . GLU B 1 158 ? 85.375 15.492 32.062 1 26.61 158 GLU B N 1
ATOM 2490 C CA . GLU B 1 158 ? 86.25 14.336 32.312 1 26.61 158 GLU B CA 1
ATOM 2491 C C . GLU B 1 158 ? 86.562 13.625 31.016 1 26.61 158 GLU B C 1
ATOM 2493 O O . GLU B 1 158 ? 85.75 13.016 30.375 1 26.61 158 GLU B O 1
ATOM 2498 N N . LEU B 1 159 ? 87.375 14.32 30.25 1 23.09 159 LEU B N 1
ATOM 2499 C CA . LEU B 1 159 ? 88.125 13.812 29.125 1 23.09 159 LEU B CA 1
ATOM 2500 C C . LEU B 1 159 ? 89 12.633 29.547 1 23.09 159 LEU B C 1
ATOM 2502 O O . LEU B 1 159 ? 89.812 12.148 28.766 1 23.09 159 LEU B O 1
ATOM 2506 N N . GLY B 1 160 ? 89.188 12.102 30.891 1 23.25 160 GLY B N 1
ATOM 2507 C CA . GLY B 1 160 ? 90.438 11.289 30.969 1 23.25 160 GLY B CA 1
ATOM 2508 C C . GLY B 1 160 ? 90.438 10.172 29.938 1 23.25 160 GLY B C 1
ATOM 2509 O O . GLY B 1 160 ? 91.438 9.953 29.281 1 23.25 160 GLY B O 1
ATOM 2510 N N . PHE B 1 161 ? 89.875 8.883 29.938 1 22.27 161 PHE B N 1
ATOM 2511 C CA . PHE B 1 161 ? 90.688 8.008 29.125 1 22.27 161 PHE B CA 1
ATOM 2512 C C . PHE B 1 161 ? 90.625 8.414 27.656 1 22.27 161 PHE B C 1
ATOM 2514 O O . PHE B 1 161 ? 89.688 9.039 27.203 1 22.27 161 PHE B O 1
#

Sequence (322 aa):
MSESKESQVDPELKEMVMNALDKAGILASLRAQLRAATFLALEGHEKFPAFGPRIKSVAETENGRLCLELVQEFLVSMELEQTYSVFKAEAKTEPVNRPEVAETLNLQVSDEPFLLQMVNKIRSSGKAPRRNHAVAEVTGTTKERSLSEEIKDDFDDELGFMSESKESQVDPELKEMVMNALDKAGILASLRAQLRAATFLALEGHEKFPAFGPRIKSVAETENGRLCLELVQEFLVSMELEQTYSVFKAEAKTEPVNRPEVAETLNLQVSDEPFLLQMVNKIRSSGKAPRRNHAVAEVTGTTKERSLSEEIKDDFDDELGF

Organism: Ramazzottius varieornatus (NCBI:txid947166)